Protein AF-A0A8J6HA05-F1 (afdb_monomer_lite)

Radius of gyration: 101.92 Å; chains: 1; bounding box: 201×38×264 Å

Foldseek 3Di:
DPVVVVVVVVVVVPLVVDPDDQDDQDAPCRVPVVPPDPPVPPPDDPPPPVVVVVVVVSNVVVLVVVQVVCCVPPVDRVSVVNVVVSVVVRVVNVVVVVVVVVVVVVVVVVVVVVVVVVVVVVVVVVVVVVVVVVVVVVVVVVVVVVVVVVVVVVVVVVVVVVVVVVVVVVVVVVVVVVVVVVVVVVVVVVVVVVVVVVVVVVVVVVVVVVVVVVVVVVVVVVVVVVVVVVVVVVVVVVVVVVVVVVVVVVVVVVVVVVVVVVVVVVVVVVVVVVVVVVVVVVVVVVVPD

Sequence (289 aa):
MDGLCILTKVYASFVKKFNVSNLEYQSVEARFAQSTDYGSYRIGNYYTDMHKLQKEIAIIQFLLDSLMSEVKRYGTFTLITEYMENLQNMREDEETLMEELREKSKLIDYIRCAHVKEKQLSSSVVTAYNNSIRETLRVYEEATEYALTEVNFVQKWQDARYEQNLLKLQLQESNFSSTAETMRWEIELEERCHEELEDYITESQQDYIDEIQIWMEQYEVALENKESQIYNMKMEIEKLNDEHERLQIDYDDRTREIEDWLEYKRKKEEEEKLLMLQTWAAMKIQVDR

pLDDT: mean 81.52, std 19.38, range [34.25, 98.56]

Structure (mmCIF, N/CA/C/O backbone):
data_AF-A0A8J6HA05-F1
#
_entry.id   AF-A0A8J6HA05-F1
#
loop_
_atom_site.group_PDB
_atom_site.id
_atom_site.type_symbol
_atom_site.label_atom_id
_atom_site.label_alt_id
_atom_site.label_comp_id
_atom_site.label_asym_id
_atom_site.label_entity_id
_atom_site.label_seq_id
_atom_site.pdbx_PDB_ins_code
_atom_site.Cartn_x
_atom_site.Cartn_y
_atom_site.Cartn_z
_atom_site.occupancy
_atom_site.B_iso_or_equiv
_atom_site.auth_seq_id
_atom_site.auth_comp_id
_atom_site.auth_asym_id
_atom_site.auth_atom_id
_atom_site.pdbx_PDB_model_num
ATOM 1 N N . MET A 1 1 ? -91.976 14.278 110.361 1.00 41.19 1 MET A N 1
ATOM 2 C CA . MET A 1 1 ? -91.732 12.821 110.426 1.00 41.19 1 MET A CA 1
ATOM 3 C C . MET A 1 1 ? -91.836 12.221 109.018 1.00 41.19 1 MET A C 1
ATOM 5 O O . MET A 1 1 ? -92.553 11.255 108.828 1.00 41.19 1 MET A O 1
ATOM 9 N N . ASP A 1 2 ? -91.095 12.749 108.035 1.00 39.28 2 ASP A N 1
ATOM 10 C CA . ASP A 1 2 ? -91.181 12.277 106.634 1.00 39.28 2 ASP A CA 1
ATOM 11 C C . ASP A 1 2 ? -89.849 11.736 106.078 1.00 39.28 2 ASP A C 1
ATOM 13 O O . ASP A 1 2 ? -89.814 11.136 105.010 1.00 39.28 2 ASP A O 1
ATOM 17 N N . GLY A 1 3 ? -88.746 11.857 106.830 1.00 35.06 3 GLY A N 1
ATOM 18 C CA . GLY A 1 3 ? -87.428 11.347 106.421 1.00 35.06 3 GLY A CA 1
ATOM 19 C C . GLY A 1 3 ? -87.218 9.842 106.643 1.00 35.06 3 GLY A C 1
ATOM 20 O O . GLY A 1 3 ? -86.476 9.211 105.895 1.00 35.06 3 GLY A O 1
ATOM 21 N N . LEU A 1 4 ? -87.897 9.230 107.624 1.00 35.66 4 LEU A N 1
ATOM 22 C CA . LEU A 1 4 ? -87.737 7.796 107.924 1.00 35.66 4 LEU A CA 1
ATOM 23 C C . LEU A 1 4 ? -88.476 6.877 106.934 1.00 35.66 4 LEU A C 1
ATOM 25 O O . LEU A 1 4 ? -88.051 5.742 106.729 1.00 35.66 4 LEU A O 1
ATOM 29 N N . CYS A 1 5 ? -89.555 7.359 106.304 1.00 35.75 5 CYS A N 1
ATOM 30 C CA . CYS A 1 5 ? -90.375 6.562 105.379 1.00 35.75 5 CYS A CA 1
ATOM 31 C C . CYS A 1 5 ? -89.787 6.455 103.963 1.00 35.75 5 CYS A C 1
ATOM 33 O O . CYS A 1 5 ? -90.102 5.508 103.240 1.00 35.75 5 CYS A O 1
ATOM 35 N N . ILE A 1 6 ? -88.926 7.393 103.551 1.00 41.22 6 ILE A N 1
ATOM 36 C CA . ILE A 1 6 ? -88.274 7.341 102.233 1.00 41.22 6 ILE A CA 1
ATOM 37 C C . ILE A 1 6 ? -87.136 6.311 102.254 1.00 41.22 6 ILE A C 1
ATOM 39 O O . ILE A 1 6 ? -87.039 5.490 101.344 1.00 41.22 6 ILE A O 1
ATOM 43 N N . LEU A 1 7 ? -86.349 6.259 103.337 1.00 34.25 7 LEU A N 1
ATOM 44 C CA . LEU A 1 7 ? -85.265 5.282 103.486 1.00 34.25 7 LEU A CA 1
ATOM 45 C C . LEU A 1 7 ? -85.777 3.838 103.557 1.00 34.25 7 LEU A C 1
ATOM 47 O O . LEU A 1 7 ? -85.191 2.975 102.917 1.00 34.25 7 LEU A O 1
ATOM 51 N N . THR A 1 8 ? -86.903 3.572 104.229 1.00 39.78 8 THR A N 1
ATOM 52 C CA . THR A 1 8 ? -87.496 2.219 104.310 1.00 39.78 8 THR A CA 1
ATOM 53 C C . THR A 1 8 ? -88.151 1.759 103.005 1.00 39.78 8 THR A C 1
ATOM 55 O O . THR A 1 8 ? -88.069 0.576 102.676 1.00 39.78 8 THR A O 1
ATOM 58 N N . LYS A 1 9 ? -88.759 2.660 102.218 1.00 36.94 9 LYS A N 1
ATOM 59 C CA . LYS A 1 9 ? -89.331 2.304 100.903 1.00 36.94 9 LYS A CA 1
ATOM 60 C C . LYS A 1 9 ? -88.268 2.081 99.830 1.00 36.94 9 LYS A C 1
ATOM 62 O O . LYS A 1 9 ? -88.441 1.190 98.995 1.00 36.94 9 LYS A O 1
ATOM 67 N N . VAL A 1 10 ? -87.158 2.820 99.874 1.00 41.94 10 VAL A N 1
ATOM 68 C CA . VAL A 1 10 ? -85.994 2.522 99.028 1.00 41.94 10 VAL A CA 1
ATOM 69 C C . VAL A 1 10 ? -85.373 1.190 99.464 1.00 41.94 10 VAL A C 1
ATOM 71 O O . VAL A 1 10 ? -85.169 0.340 98.610 1.00 41.94 10 VAL A O 1
ATOM 74 N N . TYR A 1 11 ? -85.227 0.923 100.770 1.00 38.16 11 TYR A N 1
ATOM 75 C CA . TYR A 1 11 ? -84.715 -0.358 101.295 1.00 38.16 11 TYR A CA 1
ATOM 76 C C . TYR A 1 11 ? -85.549 -1.579 100.867 1.00 38.16 11 TYR A C 1
ATOM 78 O O . TYR A 1 11 ? -85.017 -2.546 100.327 1.00 38.16 11 TYR A O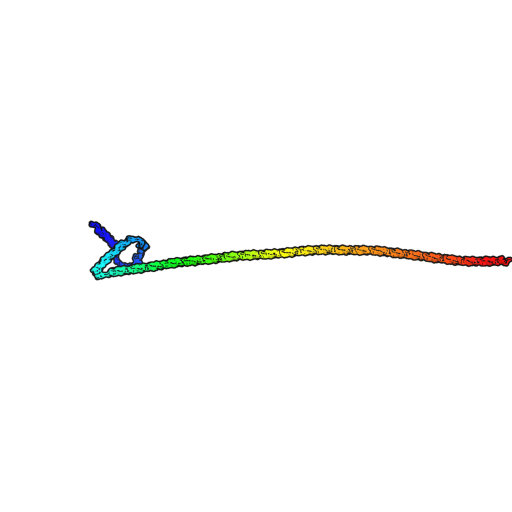 1
ATOM 86 N N . ALA A 1 12 ? -86.873 -1.539 101.055 1.00 38.59 12 ALA A N 1
ATOM 87 C CA . ALA A 1 12 ? -87.747 -2.689 100.802 1.00 38.59 12 ALA A CA 1
ATOM 88 C C . ALA A 1 12 ? -87.953 -2.991 99.305 1.00 38.59 12 ALA A C 1
ATOM 90 O O . ALA A 1 12 ? -88.201 -4.139 98.931 1.00 38.59 12 ALA A O 1
ATOM 91 N N . SER A 1 13 ? -87.843 -1.977 98.438 1.00 38.88 13 SER A N 1
ATOM 92 C CA . SER A 1 13 ? -87.909 -2.163 96.981 1.00 38.88 13 SER A CA 1
ATOM 93 C C . SER A 1 13 ? -86.567 -2.576 96.361 1.00 38.88 13 SER A C 1
ATOM 95 O O . SER A 1 13 ? -86.566 -3.159 95.276 1.00 38.88 13 SER A O 1
ATOM 97 N N . PHE A 1 14 ? -85.441 -2.356 97.054 1.00 42.25 14 PHE A N 1
ATOM 98 C CA . PHE A 1 14 ? -84.105 -2.732 96.575 1.00 42.25 14 PHE A CA 1
ATOM 99 C C . PHE A 1 14 ? -83.670 -4.147 96.967 1.00 42.25 14 PHE A C 1
ATOM 101 O O . PHE A 1 14 ? -83.101 -4.846 96.130 1.00 42.25 14 PHE A O 1
ATOM 108 N N . VAL A 1 15 ? -83.983 -4.612 98.185 1.00 40.91 15 VAL A N 1
ATOM 109 C CA . VAL A 1 15 ? -83.614 -5.970 98.651 1.00 40.91 15 VAL A CA 1
ATOM 110 C C . VAL A 1 15 ? -84.253 -7.065 97.780 1.00 40.91 15 VAL A C 1
ATOM 112 O O . VAL A 1 15 ? -83.674 -8.126 97.589 1.00 40.91 15 VAL A O 1
ATOM 115 N N . LYS A 1 16 ? -85.398 -6.787 97.139 1.00 41.16 16 LYS A N 1
ATOM 116 C CA . LYS A 1 16 ? -86.046 -7.706 96.184 1.00 41.16 16 LYS A CA 1
ATOM 117 C C . LYS A 1 16 ? -85.358 -7.827 94.817 1.00 41.16 16 LYS A C 1
ATOM 119 O O . LYS A 1 16 ? -85.731 -8.713 94.055 1.00 41.16 16 LYS A O 1
ATOM 124 N N . LYS A 1 17 ? -84.415 -6.943 94.466 1.00 41.88 17 LYS A N 1
ATOM 125 C CA . LYS A 1 17 ? -83.764 -6.935 93.139 1.00 41.88 17 LYS A CA 1
ATOM 126 C C . LYS A 1 17 ? -82.416 -7.645 93.092 1.00 41.88 17 LYS A C 1
ATOM 128 O O . LYS A 1 17 ? -81.952 -7.949 91.997 1.00 41.88 17 LYS A O 1
ATOM 133 N N . PHE A 1 18 ? -81.810 -7.941 94.236 1.00 42.69 18 PHE A N 1
ATOM 134 C CA . PHE A 1 18 ? -80.603 -8.753 94.290 1.00 42.69 18 PHE A CA 1
ATOM 135 C C . PHE A 1 18 ? -80.982 -10.143 94.779 1.00 42.69 18 PHE A C 1
ATOM 137 O O . PHE A 1 18 ? -81.257 -10.353 95.955 1.00 42.69 18 PHE A O 1
ATOM 144 N N . ASN A 1 19 ? -81.032 -11.088 93.844 1.00 41.59 19 ASN A N 1
ATOM 145 C CA . ASN A 1 19 ? -81.122 -12.505 94.157 1.00 41.59 19 ASN A CA 1
ATOM 146 C C . ASN A 1 19 ? -79.754 -12.908 94.734 1.00 41.59 19 ASN A C 1
ATOM 148 O O . ASN A 1 19 ? -78.848 -13.281 93.993 1.00 41.59 19 ASN A O 1
ATOM 152 N N . VAL A 1 20 ? -79.552 -12.678 96.034 1.00 46.72 20 VAL A N 1
ATOM 153 C CA . VAL A 1 20 ? -78.311 -13.044 96.724 1.00 46.72 20 VAL A CA 1
ATOM 154 C C . VAL A 1 20 ? -78.423 -14.523 97.078 1.00 46.72 20 VAL A C 1
ATOM 156 O O . VAL A 1 20 ? -79.004 -14.894 98.092 1.00 46.72 20 VAL A O 1
ATOM 159 N N . SER A 1 21 ? -77.950 -15.373 96.171 1.00 51.50 21 SER A N 1
ATOM 160 C CA . SER A 1 21 ? -77.668 -16.779 96.452 1.00 51.50 21 SER A CA 1
ATOM 161 C C . SER A 1 21 ? -76.362 -16.901 97.245 1.00 51.50 21 SER A C 1
ATOM 163 O O . SER A 1 21 ? -75.540 -15.982 97.222 1.00 51.50 21 SER A O 1
ATOM 165 N N . ASN A 1 22 ? -76.162 -18.036 97.928 1.00 49.78 22 ASN A N 1
ATOM 166 C CA . ASN A 1 22 ? -74.883 -18.379 98.559 1.00 49.78 22 ASN A CA 1
ATOM 167 C C . ASN A 1 22 ? -73.725 -18.120 97.582 1.00 49.78 22 ASN A C 1
ATOM 169 O O . ASN A 1 22 ? -73.832 -18.428 96.393 1.00 49.78 22 ASN A O 1
ATOM 173 N N . LEU A 1 23 ? -72.643 -17.511 98.073 1.00 51.59 23 LEU A N 1
ATOM 174 C CA . LEU A 1 23 ? -71.461 -17.249 97.257 1.00 51.59 23 LEU A CA 1
ATOM 175 C C . LEU A 1 23 ? -70.713 -18.565 97.036 1.00 51.59 23 LEU A C 1
ATOM 177 O O . LEU A 1 23 ? -69.860 -18.960 97.829 1.00 51.59 23 LEU A O 1
ATOM 181 N N . GLU A 1 24 ? -71.072 -19.251 95.960 1.00 58.88 24 GLU A N 1
ATOM 182 C CA . GLU A 1 24 ? -70.319 -20.383 95.437 1.00 58.88 24 GLU A CA 1
ATOM 183 C C . GLU A 1 24 ? -69.064 -19.876 94.725 1.00 58.88 24 GLU A C 1
ATOM 185 O O . GLU A 1 24 ? -69.071 -18.817 94.084 1.00 58.88 24 GLU A O 1
ATOM 190 N N . TYR A 1 25 ? -67.971 -20.630 94.837 1.00 53.88 25 TYR A N 1
ATOM 191 C CA . TYR A 1 25 ? -66.781 -20.371 94.043 1.00 53.88 25 TYR A CA 1
ATOM 192 C C . TYR A 1 25 ? -67.138 -20.359 92.547 1.00 53.88 25 TYR A C 1
ATOM 194 O O . TYR A 1 25 ? -67.798 -21.256 92.027 1.00 53.88 25 TYR A O 1
ATOM 202 N N . GLN A 1 26 ? -66.684 -19.321 91.853 1.00 65.31 26 GLN A N 1
ATOM 203 C CA . GLN A 1 26 ? -66.818 -19.155 90.412 1.00 65.31 26 GLN A CA 1
ATOM 204 C C . GLN A 1 26 ? -65.433 -18.845 89.859 1.00 65.31 26 GLN A C 1
ATOM 206 O O . GLN A 1 26 ? -64.790 -17.887 90.310 1.00 65.31 26 GLN A O 1
ATOM 211 N N . SER A 1 27 ? -64.989 -19.624 88.873 1.00 58.91 27 SER A N 1
ATOM 212 C CA . SER A 1 27 ? -63.725 -19.361 88.188 1.00 58.91 27 SER A CA 1
ATOM 213 C C . SER A 1 27 ? -63.744 -17.974 87.542 1.00 58.91 27 SER A C 1
ATOM 215 O O . SER A 1 27 ? -64.803 -17.421 87.218 1.00 58.91 27 SER A O 1
ATOM 217 N N . VAL A 1 28 ? -62.563 -17.388 87.359 1.00 59.69 28 VAL A N 1
ATOM 218 C CA . VAL A 1 28 ? -62.406 -16.079 86.705 1.00 59.69 28 VAL A CA 1
ATOM 219 C C . VAL A 1 28 ? -63.023 -16.107 85.300 1.00 59.69 28 VAL A C 1
ATOM 221 O O . VAL A 1 28 ? -63.754 -15.198 84.917 1.00 59.69 28 VAL A O 1
ATOM 224 N N . GLU A 1 29 ? -62.850 -17.202 84.566 1.00 61.41 29 GLU A N 1
ATOM 225 C CA . GLU A 1 29 ? -63.465 -17.409 83.252 1.00 61.41 29 GLU A CA 1
ATOM 226 C C . GLU A 1 29 ? -64.997 -17.336 83.318 1.00 61.41 29 GLU A C 1
ATOM 228 O O . GLU A 1 29 ? -65.607 -16.628 82.523 1.00 61.41 29 GLU A O 1
ATOM 233 N N . ALA A 1 30 ? -65.636 -17.980 84.300 1.00 62.25 30 ALA A N 1
ATOM 234 C CA . ALA A 1 30 ? -67.091 -17.948 84.466 1.00 62.25 30 ALA A CA 1
ATOM 235 C C . ALA A 1 30 ? -67.616 -16.576 84.934 1.00 62.25 30 ALA A C 1
ATOM 237 O O . ALA A 1 30 ? -68.681 -16.144 84.488 1.00 62.25 30 ALA A O 1
ATOM 238 N N . ARG A 1 31 ? -66.861 -15.864 85.786 1.00 58.94 31 ARG A N 1
ATOM 239 C CA . ARG A 1 31 ? -67.201 -14.503 86.248 1.00 58.94 31 ARG A CA 1
ATOM 240 C C . ARG A 1 31 ? -67.187 -13.474 85.120 1.00 58.94 31 ARG A C 1
ATOM 242 O O . ARG A 1 31 ? -67.916 -12.485 85.192 1.00 58.94 31 ARG A O 1
ATOM 249 N N . PHE A 1 32 ? -66.380 -13.705 84.088 1.00 57.75 32 PHE A N 1
ATOM 250 C CA . PHE A 1 32 ? -66.102 -12.701 83.066 1.00 57.75 32 PHE A CA 1
ATOM 251 C C . PHE A 1 32 ? -66.425 -13.120 81.622 1.00 57.75 32 PHE A C 1
ATOM 253 O O . PHE A 1 32 ? -66.407 -12.266 80.737 1.00 57.75 32 PHE A O 1
ATOM 260 N N . ALA A 1 33 ? -66.831 -14.368 81.367 1.00 52.81 33 ALA A N 1
ATOM 261 C CA . ALA A 1 33 ? -67.212 -14.864 80.036 1.00 52.81 33 ALA A CA 1
ATOM 262 C C . ALA A 1 33 ? -68.383 -14.110 79.367 1.00 52.81 33 ALA A C 1
ATOM 264 O 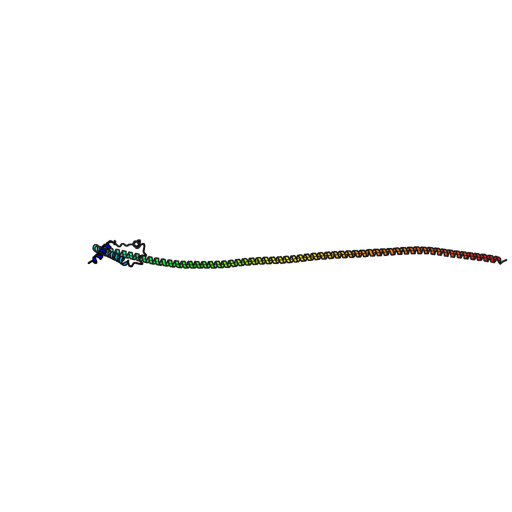O . ALA A 1 33 ? -68.565 -14.223 78.158 1.00 52.81 33 ALA A O 1
ATOM 265 N N . GLN A 1 34 ? -69.180 -13.340 80.118 1.00 50.88 34 GLN A N 1
ATOM 266 C CA . GLN A 1 34 ? -70.334 -12.589 79.594 1.00 50.88 34 GLN A CA 1
ATOM 267 C C . GLN A 1 34 ? -70.056 -11.093 79.346 1.00 50.88 34 GLN A C 1
ATOM 269 O O . GLN A 1 34 ? -70.940 -10.379 78.874 1.00 50.88 34 GLN A O 1
ATOM 274 N N . SER A 1 35 ? -68.850 -10.598 79.646 1.00 49.28 35 SER A N 1
ATOM 275 C CA . SER A 1 35 ? -68.493 -9.178 79.523 1.00 49.28 35 SER A CA 1
ATOM 276 C C . SER A 1 35 ? -67.562 -8.948 78.330 1.00 49.28 35 SER A C 1
ATOM 278 O O . SER A 1 35 ? -66.348 -9.108 78.431 1.00 49.28 35 SER A O 1
ATOM 280 N N . THR A 1 36 ? -68.123 -8.533 77.195 1.00 45.72 36 THR A N 1
ATOM 281 C CA . THR A 1 36 ? -67.387 -8.281 75.941 1.00 45.72 36 THR A CA 1
ATOM 282 C C . THR A 1 36 ? -66.576 -6.981 75.912 1.00 45.72 36 THR A C 1
ATOM 284 O O . THR A 1 36 ? -65.895 -6.734 74.922 1.00 45.72 36 THR A O 1
ATOM 287 N N . ASP A 1 37 ? -66.617 -6.142 76.953 1.00 48.41 37 ASP A N 1
ATOM 288 C CA . ASP A 1 37 ? -65.960 -4.829 76.934 1.00 48.41 37 ASP A CA 1
ATOM 289 C C . ASP A 1 37 ? -65.178 -4.542 78.226 1.00 48.41 37 ASP A C 1
ATOM 291 O O . ASP A 1 37 ? -65.663 -3.947 79.185 1.00 48.41 37 ASP A O 1
ATOM 295 N N . TYR A 1 38 ? -63.933 -5.015 78.258 1.00 50.69 38 TYR A N 1
ATOM 296 C CA . TYR A 1 38 ? -63.024 -4.875 79.401 1.00 50.69 38 TYR A CA 1
ATOM 297 C C . TYR A 1 38 ? -62.334 -3.499 79.485 1.00 50.69 38 TYR A C 1
ATOM 299 O O . TYR A 1 38 ? -61.819 -3.129 80.542 1.00 50.69 38 TYR A O 1
ATOM 307 N N . GLY A 1 39 ? -62.300 -2.729 78.390 1.00 46.12 39 GLY A N 1
ATOM 308 C CA . GLY A 1 39 ? -61.581 -1.450 78.322 1.00 46.12 39 GLY A CA 1
ATOM 309 C C . GLY A 1 39 ? -62.321 -0.286 78.985 1.00 46.12 39 GLY A C 1
ATOM 310 O O . GLY A 1 39 ? -61.690 0.609 79.552 1.00 46.12 39 GLY A O 1
ATOM 311 N N . SER A 1 40 ? -63.656 -0.314 78.974 1.00 43.19 40 SER A N 1
ATOM 312 C CA . SER A 1 40 ? -64.504 0.763 79.501 1.00 43.19 40 SER A CA 1
ATOM 313 C C . SER A 1 40 ? -64.683 0.728 81.026 1.00 43.19 40 SER A C 1
ATOM 315 O O . SER A 1 40 ? -64.981 1.755 81.632 1.00 43.19 40 SER A O 1
ATOM 317 N N . TYR A 1 41 ? -64.410 -0.406 81.681 1.00 46.06 41 TYR A N 1
ATOM 318 C CA . TYR A 1 41 ? -64.580 -0.552 83.133 1.00 46.06 41 TYR A CA 1
ATOM 319 C C . TYR A 1 41 ? -63.454 0.069 83.976 1.00 46.06 41 TYR A C 1
ATOM 321 O O . TYR A 1 41 ? -63.670 0.370 85.149 1.00 46.06 41 TYR A O 1
ATOM 329 N N . ARG A 1 42 ? -62.248 0.261 83.415 1.00 45.59 42 ARG A N 1
ATOM 330 C CA . ARG A 1 42 ? -61.056 0.648 84.198 1.00 45.59 42 ARG A CA 1
ATOM 331 C C . ARG A 1 42 ? -60.603 2.103 84.055 1.00 45.59 42 ARG A C 1
ATOM 333 O O . ARG A 1 42 ? -59.830 2.546 84.896 1.00 45.59 42 ARG A O 1
ATOM 340 N N . ILE A 1 43 ? -61.038 2.840 83.028 1.00 42.47 43 ILE A N 1
ATOM 341 C CA . ILE A 1 43 ? -60.440 4.155 82.697 1.00 42.47 43 ILE A CA 1
ATOM 342 C C . ILE A 1 43 ? -61.387 5.347 82.910 1.00 42.47 43 ILE A C 1
ATOM 344 O O . ILE A 1 43 ? -60.950 6.493 82.904 1.00 42.47 43 ILE A O 1
ATOM 348 N N . GLY A 1 44 ? -62.658 5.135 83.237 1.00 42.59 44 GLY A N 1
ATOM 349 C CA . GLY A 1 44 ? -63.497 6.275 83.585 1.00 42.59 44 GLY A CA 1
ATOM 350 C C . GLY A 1 44 ? -64.799 5.873 84.217 1.00 42.59 44 GLY A C 1
ATOM 351 O O . GLY A 1 44 ? -65.772 5.704 83.503 1.00 42.59 44 GLY A O 1
ATOM 352 N N . ASN A 1 45 ? -64.831 5.758 85.544 1.00 40.84 45 ASN A N 1
ATOM 353 C CA . ASN A 1 45 ? -66.082 5.877 86.278 1.00 40.84 45 ASN A CA 1
ATOM 354 C C . ASN A 1 45 ? -65.835 6.192 87.755 1.00 40.84 45 ASN A C 1
ATOM 356 O O . ASN A 1 45 ? -65.585 5.317 88.570 1.00 40.84 45 ASN A O 1
ATOM 360 N N . TYR A 1 46 ? -66.063 7.451 88.118 1.00 42.88 46 TYR A N 1
ATOM 361 C CA . TYR A 1 46 ? -66.354 7.875 89.491 1.00 42.88 46 TYR A CA 1
ATOM 362 C C . TYR A 1 46 ? -67.737 7.366 89.988 1.00 42.88 46 TYR A C 1
ATOM 364 O O . TYR A 1 46 ? -68.210 7.778 91.042 1.00 42.88 46 TYR A O 1
ATOM 372 N N . TYR A 1 47 ? -68.396 6.469 89.235 1.00 46.22 47 TYR A N 1
ATOM 373 C CA . TYR A 1 47 ? -69.739 5.923 89.485 1.00 46.22 47 TYR A CA 1
ATOM 374 C C . TYR A 1 47 ? -69.762 4.476 90.027 1.00 46.22 47 TYR A C 1
ATOM 376 O O . TYR A 1 47 ? -70.839 3.940 90.287 1.00 46.22 47 TYR A O 1
ATOM 384 N N . THR A 1 48 ? -68.613 3.824 90.230 1.00 55.38 48 THR A N 1
ATOM 385 C CA . THR A 1 48 ? -68.552 2.391 90.588 1.00 55.38 48 THR A CA 1
ATOM 386 C C . THR A 1 48 ? -68.437 2.098 92.081 1.00 55.38 48 THR A C 1
ATOM 388 O O . THR A 1 48 ? -68.912 1.049 92.516 1.00 55.38 48 THR A O 1
ATOM 391 N N . ASP A 1 49 ? -67.888 3.005 92.890 1.00 56.44 49 ASP A N 1
ATOM 392 C CA . ASP A 1 49 ? -67.606 2.691 94.298 1.00 56.44 49 ASP A CA 1
ATOM 393 C C . ASP A 1 49 ? -68.874 2.592 95.148 1.00 56.44 49 ASP A C 1
ATOM 395 O O . ASP A 1 49 ? -68.987 1.683 95.959 1.00 56.44 49 ASP A O 1
ATOM 399 N N . MET A 1 50 ? -69.884 3.438 94.915 1.00 56.94 50 MET A N 1
ATOM 400 C CA . MET A 1 50 ? -71.153 3.382 95.660 1.00 56.94 50 MET A CA 1
ATOM 401 C C . MET A 1 50 ? -71.976 2.128 95.337 1.00 56.94 50 MET A C 1
ATOM 403 O O . MET A 1 50 ? -72.526 1.510 96.243 1.00 56.94 50 MET A O 1
ATOM 407 N N . HIS A 1 51 ? -72.054 1.720 94.067 1.00 59.06 51 HIS A N 1
ATOM 408 C CA . HIS A 1 51 ? -72.813 0.528 93.667 1.00 59.06 51 HIS A CA 1
ATOM 409 C C . HIS A 1 51 ? -72.120 -0.769 94.098 1.00 59.06 51 HIS A C 1
ATOM 411 O O . HIS A 1 51 ? -72.788 -1.717 94.518 1.00 59.06 51 HIS A O 1
ATOM 417 N N . LYS A 1 52 ? -70.784 -0.796 94.028 1.00 67.38 52 LYS A N 1
ATOM 418 C CA . LYS A 1 52 ? -69.962 -1.885 94.556 1.00 67.38 52 LYS A CA 1
ATOM 419 C C . LYS A 1 52 ? -70.107 -1.982 96.075 1.00 67.38 52 LYS A C 1
ATOM 421 O O . LYS A 1 52 ? -70.471 -3.046 96.564 1.00 67.38 52 LYS A O 1
ATOM 426 N N . LEU A 1 53 ? -69.966 -0.863 96.786 1.00 67.94 53 LEU A N 1
ATOM 427 C CA . LEU A 1 53 ? -70.140 -0.787 98.236 1.00 67.94 53 LEU A CA 1
ATOM 428 C C . LEU A 1 53 ? -71.555 -1.207 98.663 1.00 67.94 53 LEU A C 1
ATOM 430 O O . LEU A 1 53 ? -71.715 -1.937 99.630 1.00 67.94 53 LEU A O 1
ATOM 434 N N . GLN A 1 54 ? -72.598 -0.808 97.930 1.00 66.88 54 GLN A N 1
ATOM 435 C CA . GLN A 1 54 ? -73.979 -1.229 98.209 1.00 66.88 54 GLN A CA 1
ATOM 436 C C . GLN A 1 54 ? -74.192 -2.732 98.005 1.00 66.88 54 GLN A C 1
ATOM 438 O O . GLN A 1 54 ? -74.892 -3.362 98.798 1.00 66.88 54 GLN A O 1
ATOM 443 N N . LYS A 1 55 ? -73.585 -3.317 96.966 1.00 70.00 55 LYS A N 1
ATOM 444 C CA . LYS A 1 55 ? -73.618 -4.765 96.733 1.00 70.00 55 LYS A CA 1
ATOM 445 C C . LYS A 1 55 ? -72.855 -5.511 97.832 1.00 70.00 55 LYS A C 1
ATOM 447 O O . LYS A 1 55 ? -73.360 -6.503 98.342 1.00 70.00 55 LYS A O 1
ATOM 452 N N . GLU A 1 56 ? -71.696 -5.002 98.243 1.00 67.56 56 GLU A N 1
ATOM 453 C CA . GLU A 1 56 ? -70.906 -5.538 99.357 1.00 67.56 56 GLU A CA 1
ATOM 454 C C . GLU A 1 56 ? -71.672 -5.460 100.686 1.00 67.56 56 GLU A C 1
ATOM 456 O O . GLU A 1 56 ? -71.741 -6.454 101.401 1.00 67.56 56 GLU A O 1
ATOM 461 N N . ILE A 1 57 ? -72.339 -4.337 100.983 1.00 72.62 57 ILE A N 1
ATOM 462 C CA . ILE A 1 57 ? -73.193 -4.180 102.173 1.00 72.62 57 ILE A CA 1
ATOM 463 C C . ILE A 1 57 ? -74.342 -5.195 102.162 1.00 72.62 57 ILE A C 1
ATOM 465 O O . ILE A 1 57 ? -74.590 -5.835 103.181 1.00 72.62 57 ILE A O 1
ATOM 469 N N . ALA A 1 58 ? -75.024 -5.378 101.027 1.00 72.25 58 ALA A N 1
ATOM 470 C CA . ALA A 1 58 ? -76.124 -6.337 100.910 1.00 72.25 58 ALA A CA 1
ATOM 471 C C . ALA A 1 58 ? -75.657 -7.791 101.108 1.00 72.25 58 ALA A C 1
ATOM 473 O O . ALA A 1 58 ? -76.347 -8.583 101.747 1.00 72.25 58 ALA A O 1
ATOM 474 N N . ILE A 1 59 ? -74.469 -8.133 100.604 1.00 71.19 59 ILE A N 1
ATOM 475 C CA . ILE A 1 59 ? -73.869 -9.460 100.783 1.00 71.19 59 ILE A CA 1
ATOM 476 C C . ILE A 1 59 ? -73.441 -9.676 102.241 1.00 71.19 59 ILE A C 1
ATOM 478 O O . ILE A 1 59 ? -73.728 -10.727 102.807 1.00 71.19 59 ILE A O 1
ATOM 482 N N . ILE A 1 60 ? -72.821 -8.676 102.879 1.00 74.75 60 ILE A N 1
ATOM 483 C CA . ILE A 1 60 ? -72.442 -8.734 104.300 1.00 74.75 60 ILE A CA 1
ATOM 484 C C . ILE A 1 60 ? -73.685 -8.903 105.181 1.00 74.75 60 ILE A C 1
ATOM 486 O O . ILE A 1 60 ? -73.670 -9.707 106.106 1.00 74.75 60 ILE A O 1
ATOM 490 N N . GLN A 1 61 ? -74.774 -8.189 104.885 1.00 74.19 61 GLN A N 1
ATOM 491 C CA . GLN A 1 61 ? -76.041 -8.328 105.606 1.00 74.19 61 GLN A CA 1
ATOM 492 C C . GLN A 1 61 ? -76.639 -9.729 105.450 1.00 74.19 61 GLN A C 1
ATOM 494 O O . GLN A 1 61 ? -76.966 -10.360 106.450 1.00 74.19 61 GLN A O 1
ATOM 499 N N . PHE A 1 62 ? -76.706 -10.249 104.221 1.00 75.12 62 PHE A N 1
ATOM 500 C CA . PHE A 1 62 ? -77.182 -11.609 103.960 1.00 75.12 62 PHE A CA 1
ATOM 501 C C . PHE A 1 62 ? -76.341 -12.670 104.686 1.00 75.12 62 PHE A C 1
ATOM 503 O O . PHE A 1 62 ? -76.878 -13.628 105.245 1.00 75.12 62 PHE A O 1
ATOM 510 N N . LEU A 1 63 ? -75.023 -12.481 104.716 1.00 73.00 63 LEU A N 1
ATOM 511 C CA . LEU A 1 63 ? -74.089 -13.377 105.382 1.00 73.00 63 LEU A CA 1
ATOM 512 C C . LEU A 1 63 ? -74.219 -13.308 106.908 1.00 73.00 63 LEU A C 1
ATOM 514 O O . LEU A 1 63 ? -74.211 -14.348 107.558 1.00 73.00 63 LEU A O 1
ATOM 518 N N . LEU A 1 64 ? -74.410 -12.118 107.482 1.00 74.31 64 LEU A N 1
ATOM 519 C CA . LEU A 1 64 ? -74.668 -11.936 108.915 1.00 74.31 64 LEU A CA 1
ATOM 520 C C . LEU A 1 64 ? -76.008 -12.549 109.343 1.00 74.31 64 LEU A C 1
ATOM 522 O O . LEU A 1 64 ? -76.066 -13.200 110.387 1.00 74.31 64 LEU A O 1
ATOM 526 N N . ASP A 1 65 ? -77.062 -12.391 108.540 1.00 74.00 65 ASP A N 1
ATOM 527 C CA . ASP A 1 65 ? -78.377 -12.988 108.802 1.00 74.00 65 ASP A CA 1
ATOM 528 C C . ASP A 1 65 ? -78.325 -14.523 108.705 1.00 74.00 65 ASP A C 1
ATOM 530 O O . ASP A 1 65 ? -78.849 -15.231 109.573 1.00 74.00 65 ASP A O 1
ATOM 534 N N . SER A 1 66 ? -77.624 -15.046 107.695 1.00 71.38 66 SER A N 1
ATOM 535 C CA . SER A 1 66 ? -77.416 -16.485 107.498 1.00 71.38 66 SER A CA 1
ATOM 536 C C . SER A 1 66 ? -76.553 -17.087 108.609 1.00 71.38 66 SER A C 1
ATOM 538 O O . SER A 1 66 ? -76.929 -18.112 109.179 1.00 71.38 66 SER A O 1
ATOM 540 N N . LEU A 1 67 ? -75.481 -16.403 109.023 1.00 72.88 67 LEU A N 1
ATOM 541 C CA . LEU A 1 67 ? -74.646 -16.799 110.157 1.00 72.88 67 LEU A CA 1
ATOM 542 C C . LEU A 1 67 ? -75.432 -16.797 111.468 1.00 72.88 67 LEU A C 1
ATOM 544 O O . LEU A 1 67 ? -75.347 -17.736 112.255 1.00 72.88 67 LEU A O 1
ATOM 548 N N . MET A 1 68 ? -76.227 -15.752 111.715 1.00 72.81 68 MET A N 1
ATOM 549 C CA . MET A 1 68 ? -77.045 -15.664 112.922 1.00 72.81 68 MET A CA 1
ATOM 550 C C . MET A 1 68 ? -78.048 -16.822 112.986 1.00 72.81 68 MET A C 1
ATOM 552 O O . MET A 1 68 ? -78.345 -17.322 114.073 1.00 72.81 68 MET A O 1
ATOM 556 N N . SER A 1 69 ? -78.553 -17.267 111.832 1.00 73.75 69 SER A N 1
ATOM 557 C CA . SER A 1 69 ? -79.429 -18.435 111.732 1.00 73.75 69 SER A CA 1
ATOM 558 C C . SER A 1 69 ? -78.689 -19.768 111.941 1.00 73.75 69 SER A C 1
ATOM 560 O O . SER A 1 69 ? -79.232 -20.649 112.612 1.00 73.75 69 SER A O 1
ATOM 562 N N . GLU A 1 70 ? -77.450 -19.899 111.453 1.00 73.19 70 GLU A N 1
ATOM 563 C CA . GLU A 1 70 ? -76.597 -21.087 111.612 1.00 73.19 70 GLU A CA 1
ATOM 564 C C . GLU A 1 70 ? -76.139 -21.256 113.068 1.00 73.19 70 GLU A C 1
ATOM 566 O O . GLU A 1 70 ? -76.347 -22.310 113.673 1.00 73.19 70 GLU A O 1
ATOM 571 N N . VAL A 1 71 ? -75.631 -20.184 113.682 1.00 73.62 71 VAL A N 1
ATOM 572 C CA . VAL A 1 71 ? -75.167 -20.164 115.077 1.00 73.62 71 VAL A CA 1
ATOM 573 C C . VAL A 1 71 ? -76.316 -20.458 116.045 1.00 73.62 71 VAL A C 1
ATOM 575 O O . VAL A 1 71 ? -76.137 -21.224 116.990 1.00 73.62 71 VAL A O 1
ATOM 578 N N . LYS A 1 72 ? -77.521 -19.916 115.800 1.00 72.69 72 LYS A N 1
ATOM 579 C CA . LYS A 1 72 ? -78.711 -20.198 116.628 1.00 72.69 72 LYS A CA 1
ATOM 580 C C . LYS A 1 72 ? -79.219 -21.637 116.506 1.00 72.69 72 LYS A C 1
ATOM 582 O O . LYS A 1 72 ? -79.843 -22.116 117.450 1.00 72.69 72 LYS A O 1
ATOM 587 N N . ARG A 1 73 ? -79.030 -22.299 115.358 1.00 71.94 73 ARG A N 1
ATOM 588 C CA . ARG A 1 73 ? -79.562 -23.652 115.103 1.00 71.94 73 ARG A CA 1
ATOM 589 C C . ARG A 1 73 ? -78.573 -24.772 115.403 1.00 71.94 73 ARG A C 1
ATOM 591 O O . ARG A 1 73 ? -78.997 -25.806 115.906 1.00 71.94 73 ARG A O 1
ATOM 598 N N . TYR A 1 74 ? -77.297 -24.577 115.091 1.00 74.44 74 TYR A N 1
ATOM 599 C CA . TYR A 1 74 ? -76.292 -25.644 115.097 1.00 74.44 74 TYR A CA 1
ATOM 600 C C . TYR A 1 74 ? -75.032 -25.289 115.898 1.00 74.44 74 TYR A C 1
ATOM 602 O O . TYR A 1 74 ? -74.243 -26.178 116.201 1.00 74.44 74 TYR A O 1
ATOM 610 N N . GLY A 1 75 ? -74.848 -24.018 116.283 1.00 67.62 75 GLY A N 1
ATOM 611 C CA . GLY A 1 75 ? -73.687 -23.565 117.060 1.00 67.62 75 GLY A CA 1
ATOM 612 C C . GLY A 1 75 ? -72.355 -23.598 116.298 1.00 67.62 75 GLY A C 1
ATOM 613 O O . GLY A 1 75 ? -71.300 -23.487 116.918 1.00 67.62 75 GLY A O 1
ATOM 614 N N . THR A 1 76 ? -72.392 -23.762 114.975 1.00 70.25 76 THR A N 1
ATOM 615 C CA . THR A 1 76 ? -71.230 -23.847 114.080 1.00 70.25 76 THR A CA 1
ATOM 616 C C . THR A 1 76 ? -71.053 -22.567 113.258 1.00 70.25 76 THR A C 1
ATOM 618 O O . THR A 1 76 ? -71.954 -21.733 113.191 1.00 70.25 76 THR A O 1
ATOM 621 N N . PHE A 1 77 ? -69.881 -22.419 112.633 1.00 74.50 77 PHE A N 1
ATOM 622 C CA . PHE A 1 77 ? -69.513 -21.278 111.780 1.00 74.50 77 PHE A CA 1
ATOM 623 C C . PHE A 1 77 ? -69.121 -21.718 110.354 1.00 74.50 77 PHE A C 1
ATOM 625 O O . PHE A 1 77 ? -68.304 -21.063 109.707 1.00 74.50 77 PHE A O 1
ATOM 632 N N . THR A 1 78 ? -69.658 -22.843 109.872 1.00 73.75 78 THR A N 1
ATOM 633 C CA . THR A 1 78 ? -69.212 -23.471 108.616 1.00 73.75 78 THR A CA 1
ATOM 634 C C . THR A 1 78 ? -69.499 -22.618 107.381 1.00 73.75 78 THR A C 1
ATOM 636 O O . THR A 1 78 ? -68.680 -22.568 106.466 1.00 73.75 78 THR A O 1
ATOM 639 N N . LEU A 1 79 ? -70.591 -21.846 107.386 1.00 71.31 79 LEU A N 1
ATOM 640 C CA . LEU A 1 79 ? -70.951 -20.989 106.254 1.00 71.31 79 LEU A CA 1
ATOM 641 C C . LEU A 1 79 ? -69.982 -19.811 106.079 1.00 71.31 79 LEU A C 1
ATOM 643 O O . LEU A 1 79 ? -69.686 -19.407 104.957 1.00 71.31 79 LEU A O 1
ATOM 647 N N . ILE A 1 80 ? -69.444 -19.268 107.178 1.00 76.31 80 ILE A N 1
ATOM 648 C CA . ILE A 1 80 ? -68.399 -18.237 107.104 1.00 76.31 80 ILE A CA 1
ATOM 649 C C . ILE A 1 80 ? -67.068 -18.824 106.654 1.00 76.31 80 ILE A C 1
ATOM 651 O O . ILE A 1 80 ? -66.360 -18.162 105.898 1.00 76.31 80 ILE A O 1
ATOM 655 N N . THR A 1 81 ? -66.715 -20.034 107.095 1.00 77.56 81 THR A N 1
ATOM 656 C CA . THR A 1 81 ? -65.453 -20.654 106.675 1.00 77.56 81 THR A CA 1
ATOM 657 C C . THR A 1 81 ? -65.460 -20.969 105.183 1.00 77.56 81 THR A C 1
ATOM 659 O O . THR A 1 81 ? -64.506 -20.599 104.510 1.00 77.56 81 THR A O 1
ATOM 662 N N . GLU A 1 82 ? -66.557 -21.513 104.645 1.00 78.62 82 GLU A N 1
ATOM 663 C CA . GLU A 1 82 ? -66.711 -21.753 103.200 1.00 78.62 82 GLU A CA 1
ATOM 664 C C . GLU A 1 82 ? -66.702 -20.445 102.395 1.00 78.62 82 GLU A C 1
ATOM 666 O O . GLU A 1 82 ? -66.067 -20.351 101.348 1.00 78.62 82 GLU A O 1
ATOM 671 N N . TYR A 1 83 ? -67.362 -19.394 102.893 1.00 77.81 83 TYR A N 1
ATOM 672 C CA . TYR A 1 83 ? -67.368 -18.090 102.227 1.00 77.81 83 TYR A CA 1
ATOM 673 C C . TYR A 1 83 ? -65.981 -17.426 102.220 1.00 77.81 83 TYR A C 1
ATOM 675 O O . TYR A 1 83 ? -65.581 -16.827 101.220 1.00 77.81 83 TYR A O 1
ATOM 683 N N . MET A 1 84 ? -65.235 -17.532 103.325 1.00 78.56 84 MET A N 1
ATOM 684 C CA . MET A 1 84 ? -63.859 -17.034 103.424 1.00 78.56 84 MET A CA 1
ATOM 685 C C . MET A 1 84 ? -62.911 -17.825 102.520 1.00 78.56 84 MET A C 1
ATOM 687 O O . MET A 1 84 ? -62.087 -17.213 101.846 1.00 78.56 84 MET A O 1
ATOM 691 N N . GLU A 1 85 ? -63.058 -19.148 102.453 1.00 82.19 85 GLU A N 1
ATOM 692 C CA . GLU A 1 85 ? -62.273 -20.021 101.573 1.00 82.19 85 GLU A CA 1
ATOM 693 C C . GLU A 1 85 ? -62.564 -19.735 100.094 1.00 82.19 85 GLU A C 1
ATOM 695 O O . GLU A 1 85 ? -61.641 -19.537 99.308 1.00 82.19 85 GLU A O 1
ATOM 700 N N . ASN A 1 86 ? -63.836 -19.566 99.719 1.00 79.38 86 ASN A N 1
ATOM 701 C CA . ASN A 1 86 ? -64.215 -19.169 98.363 1.00 79.38 86 ASN A CA 1
ATOM 702 C C . ASN A 1 86 ? -63.658 -17.788 98.001 1.00 79.38 86 ASN A C 1
ATOM 704 O O . ASN A 1 86 ? -63.092 -17.632 96.922 1.00 79.38 86 ASN A O 1
ATOM 708 N N . LEU A 1 87 ? -63.766 -16.788 98.884 1.00 77.75 87 LEU A N 1
ATOM 709 C CA . LEU A 1 87 ? -63.167 -15.469 98.646 1.00 77.75 87 LEU A CA 1
ATOM 710 C C . LEU A 1 87 ? -61.643 -15.525 98.526 1.00 77.75 87 LEU A C 1
ATOM 712 O O . LEU A 1 87 ? -61.064 -14.742 97.771 1.00 77.75 87 LEU A O 1
ATOM 716 N N . GLN A 1 88 ? -61.000 -16.417 99.273 1.00 82.19 88 GLN A N 1
ATOM 717 C CA . GLN A 1 88 ? -59.562 -16.603 99.212 1.00 82.19 88 GLN A CA 1
ATOM 718 C C . GLN A 1 88 ? -59.143 -17.255 97.890 1.00 82.19 88 GLN A C 1
ATOM 720 O O . GLN A 1 88 ? -58.326 -16.670 97.185 1.00 82.19 88 GLN A O 1
ATOM 725 N N . ASN A 1 89 ? -59.798 -18.340 97.471 1.00 83.44 89 ASN A N 1
ATOM 726 C CA . ASN A 1 89 ? -59.581 -18.967 96.162 1.00 83.44 89 ASN A CA 1
ATOM 727 C C . ASN A 1 89 ? -59.834 -17.976 95.011 1.00 83.44 89 ASN A C 1
ATOM 729 O O . ASN A 1 89 ? -59.049 -17.871 94.074 1.00 83.44 89 ASN A O 1
ATOM 733 N N . MET A 1 90 ? -60.902 -17.173 95.102 1.00 78.50 90 MET A N 1
ATOM 734 C CA . MET A 1 90 ? -61.200 -16.140 94.107 1.00 78.50 90 MET A CA 1
ATOM 735 C C . MET A 1 90 ? -60.117 -15.055 94.024 1.00 78.50 90 MET A C 1
ATOM 737 O O . MET A 1 90 ? -59.894 -14.519 92.937 1.00 78.50 90 MET A O 1
ATOM 741 N N . ARG A 1 91 ? -59.491 -14.705 95.155 1.00 78.62 91 ARG A N 1
ATOM 742 C CA . ARG A 1 91 ? -58.386 -13.741 95.224 1.00 78.62 91 ARG A CA 1
ATOM 743 C C . ARG A 1 91 ? -57.104 -14.336 94.645 1.00 78.62 91 ARG A C 1
ATOM 745 O O . ARG A 1 91 ? -56.419 -13.644 93.902 1.00 78.62 91 ARG A O 1
ATOM 752 N N . GLU A 1 92 ? -56.807 -15.591 94.963 1.00 86.19 92 GLU A N 1
ATOM 753 C CA . GLU A 1 92 ? -55.641 -16.317 94.449 1.00 86.19 92 GLU A CA 1
ATOM 754 C C . GLU A 1 92 ? -55.718 -16.487 92.919 1.00 86.19 92 GLU A C 1
ATOM 756 O O . GLU A 1 92 ? -54.741 -16.222 92.216 1.00 86.19 92 GLU A O 1
ATOM 761 N N . ASP A 1 93 ? -56.896 -16.792 92.366 1.00 80.50 93 ASP A N 1
ATOM 762 C CA . ASP A 1 93 ? -57.105 -16.842 90.910 1.00 80.50 93 ASP A CA 1
ATOM 763 C C . ASP A 1 93 ? -56.942 -15.471 90.225 1.00 80.50 93 ASP A C 1
ATOM 765 O O . ASP A 1 93 ? -56.416 -15.365 89.117 1.00 80.50 93 ASP A O 1
ATOM 769 N N . GLU A 1 94 ? -57.405 -14.388 90.856 1.00 78.56 94 GLU A N 1
ATOM 770 C CA . GLU A 1 94 ? -57.196 -13.037 90.320 1.00 78.56 94 GLU A CA 1
ATOM 771 C C . GLU A 1 94 ? -55.717 -12.637 90.364 1.00 78.56 94 GLU A C 1
ATOM 773 O O . GLU A 1 94 ? -55.222 -11.994 89.435 1.00 78.56 94 GLU A O 1
ATOM 778 N N . GLU A 1 95 ? -54.999 -13.026 91.418 1.00 83.88 95 GLU A N 1
ATOM 779 C CA . GLU A 1 95 ? -53.570 -12.760 91.57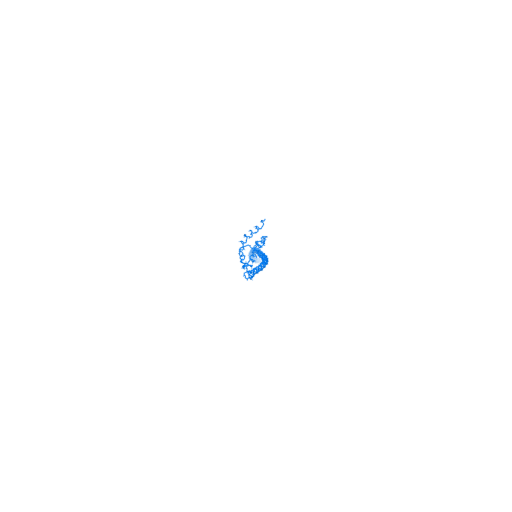1 1.00 83.88 95 GLU A CA 1
ATOM 780 C C . GLU A 1 95 ? -52.736 -13.533 90.538 1.00 83.88 95 GLU A C 1
ATOM 782 O O . GLU A 1 95 ? -51.884 -12.935 89.875 1.00 83.88 95 GLU A O 1
ATOM 787 N N . THR A 1 96 ? -53.042 -14.814 90.309 1.00 85.06 96 THR A N 1
ATOM 788 C CA . THR A 1 96 ? -52.400 -15.627 89.259 1.00 85.06 96 THR A CA 1
ATOM 789 C C . THR A 1 96 ? -52.661 -15.073 87.858 1.00 85.06 96 THR A C 1
ATOM 791 O O . THR A 1 96 ? -51.717 -14.898 87.087 1.00 85.06 96 THR A O 1
ATOM 794 N N . LEU A 1 97 ? -53.901 -14.688 87.535 1.00 83.38 97 LEU A N 1
ATOM 795 C CA . LEU A 1 97 ? -54.236 -14.087 86.239 1.00 83.38 97 LEU A CA 1
ATOM 796 C C . LEU A 1 97 ? -53.526 -12.739 86.020 1.00 83.38 97 LEU A C 1
ATOM 798 O O . LEU A 1 97 ? -53.073 -12.428 84.914 1.00 83.38 97 LEU A O 1
ATOM 802 N N . MET A 1 98 ? -53.425 -11.920 87.069 1.00 82.00 98 MET A N 1
ATOM 803 C CA . MET A 1 98 ? -52.697 -10.652 87.016 1.00 82.00 98 MET A CA 1
ATOM 804 C C . MET A 1 98 ? -51.197 -10.866 86.797 1.00 82.00 98 MET A C 1
ATOM 806 O O . MET A 1 98 ? -50.579 -10.080 86.070 1.00 82.00 98 MET A O 1
ATOM 810 N N . GLU A 1 99 ? -50.614 -11.914 87.378 1.00 88.62 99 GLU A N 1
ATOM 811 C CA . GLU A 1 99 ? -49.213 -12.259 87.146 1.00 88.62 99 GLU A CA 1
ATOM 812 C C . GLU A 1 99 ? -48.994 -12.812 85.729 1.00 88.62 99 GLU A C 1
ATOM 814 O O . GLU A 1 99 ? -48.110 -12.324 85.025 1.00 88.62 99 GLU A O 1
ATOM 819 N N . GLU A 1 100 ? -49.871 -13.685 85.223 1.00 88.06 100 GLU A N 1
ATOM 820 C CA . GLU A 1 100 ? -49.825 -14.130 83.822 1.00 88.06 100 GLU A CA 1
ATOM 821 C C . GLU A 1 100 ? -49.927 -12.965 82.829 1.00 88.06 100 GLU A C 1
ATOM 823 O O . GLU A 1 100 ? -49.233 -12.937 81.810 1.00 88.06 100 GLU A O 1
ATOM 828 N N . LEU A 1 101 ? -50.799 -11.987 83.095 1.00 86.06 101 LEU A N 1
ATOM 829 C CA . LEU A 1 101 ? -50.924 -10.787 82.268 1.00 86.06 101 LEU A CA 1
ATOM 830 C C . LEU A 1 101 ? -49.638 -9.959 82.282 1.00 86.06 101 LEU A C 1
ATOM 832 O O . LEU A 1 101 ? -49.226 -9.453 81.234 1.00 86.06 101 LEU A O 1
ATOM 836 N N . ARG A 1 102 ? -48.983 -9.832 83.441 1.00 88.19 102 ARG A N 1
ATOM 837 C CA . ARG A 1 102 ? -47.680 -9.160 83.545 1.00 88.19 102 ARG A CA 1
ATOM 838 C C . ARG A 1 102 ? -46.610 -9.902 82.757 1.00 88.19 102 ARG A C 1
ATOM 840 O O . ARG A 1 102 ? -45.848 -9.257 82.038 1.00 88.19 102 ARG A O 1
ATOM 847 N N . GLU A 1 103 ? -46.553 -11.225 82.854 1.00 93.06 103 GLU A N 1
ATOM 848 C CA . GLU A 1 103 ? -45.606 -12.049 82.097 1.00 93.06 103 GLU A CA 1
ATOM 849 C C . GLU A 1 103 ? -45.848 -11.962 80.587 1.00 93.06 103 GLU A C 1
ATOM 851 O O . GLU A 1 103 ? -44.919 -11.686 79.824 1.00 93.06 103 GLU A O 1
ATOM 856 N N . LYS A 1 104 ? -47.104 -12.093 80.146 1.00 91.50 104 LYS A N 1
ATOM 857 C CA . LYS A 1 104 ? -47.499 -11.946 78.737 1.00 91.50 104 LYS A CA 1
ATOM 858 C C . LYS A 1 104 ? -47.193 -10.541 78.212 1.00 91.50 104 LYS A C 1
ATOM 860 O O . LYS A 1 104 ? -46.691 -10.410 77.098 1.00 91.50 104 LYS A O 1
ATOM 865 N N . SER A 1 105 ? -47.414 -9.494 79.011 1.00 91.44 105 SER A N 1
ATOM 866 C CA . SER A 1 105 ? -47.038 -8.121 78.646 1.00 91.44 105 SER A CA 1
ATOM 867 C C . SER A 1 105 ? -45.526 -7.983 78.452 1.00 91.44 105 SER A C 1
ATOM 869 O O . SER A 1 105 ? -45.093 -7.452 77.431 1.00 91.44 105 SER A O 1
ATOM 871 N N . LYS A 1 106 ? -44.716 -8.517 79.380 1.00 93.56 106 LYS A N 1
ATOM 872 C CA . LYS A 1 106 ? -43.248 -8.529 79.251 1.00 93.56 106 LYS A CA 1
ATOM 873 C C . LYS A 1 106 ? -42.803 -9.268 77.984 1.00 93.56 106 LYS A C 1
ATOM 875 O O . LYS A 1 106 ? -41.901 -8.800 77.291 1.00 93.56 106 LYS A O 1
ATOM 880 N N . LEU A 1 107 ? -43.442 -10.393 77.658 1.00 93.94 107 LEU A N 1
ATOM 881 C CA . LEU A 1 107 ? -43.145 -11.162 76.449 1.00 93.94 107 LEU A CA 1
ATOM 882 C C . LEU A 1 107 ? -43.493 -10.384 75.171 1.00 93.94 107 LEU A C 1
ATOM 884 O O . LEU A 1 107 ? -42.701 -10.371 74.230 1.00 93.94 107 LEU A O 1
ATOM 888 N N . ILE A 1 108 ? -44.640 -9.698 75.136 1.00 93.56 108 ILE A N 1
ATOM 889 C CA . ILE A 1 108 ? -45.033 -8.847 74.002 1.00 93.56 108 ILE A CA 1
ATOM 890 C C . ILE A 1 108 ? -44.015 -7.723 73.792 1.00 93.56 108 ILE A C 1
ATOM 892 O O . ILE A 1 108 ? -43.594 -7.480 72.658 1.00 93.56 108 ILE A O 1
ATOM 896 N N . ASP A 1 109 ? -43.589 -7.059 74.866 1.00 93.81 109 ASP A N 1
ATOM 897 C CA . ASP A 1 109 ? -42.594 -5.988 74.784 1.00 93.81 109 ASP A CA 1
ATOM 898 C C . ASP A 1 109 ? -41.231 -6.515 74.319 1.00 93.81 109 ASP A C 1
ATOM 900 O O . ASP A 1 109 ? -40.580 -5.891 73.472 1.00 93.81 109 ASP A O 1
ATOM 904 N N . TYR A 1 110 ? -40.830 -7.700 74.787 1.00 95.31 110 TYR A N 1
ATOM 905 C CA . TYR A 1 110 ? -39.635 -8.390 74.305 1.00 95.31 110 TYR A CA 1
ATOM 906 C C . TYR A 1 110 ? -39.711 -8.687 72.800 1.00 95.31 110 TYR A C 1
ATOM 908 O O . TYR A 1 110 ? -38.790 -8.332 72.061 1.00 95.31 110 TYR A O 1
ATOM 916 N N . ILE A 1 111 ? -40.817 -9.271 72.323 1.00 94.75 111 ILE A N 1
ATOM 917 C CA . ILE A 1 111 ? -41.019 -9.591 70.900 1.00 94.75 111 ILE A CA 1
ATOM 918 C C . ILE A 1 111 ? -41.010 -8.317 70.050 1.00 94.75 111 ILE A C 1
ATOM 920 O O . ILE A 1 111 ? -40.368 -8.284 69.001 1.00 94.75 111 ILE A O 1
ATOM 924 N N . ARG A 1 112 ? -41.658 -7.236 70.504 1.00 94.38 112 ARG A N 1
ATOM 925 C CA . ARG A 1 112 ? -41.617 -5.935 69.815 1.00 94.38 112 ARG A CA 1
ATOM 926 C C . ARG A 1 112 ? -40.193 -5.406 69.701 1.00 94.38 112 ARG A C 1
ATOM 928 O O . ARG A 1 112 ? -39.786 -4.982 68.621 1.00 94.38 112 ARG A O 1
ATOM 935 N N . CYS A 1 113 ? -39.424 -5.462 70.787 1.00 95.00 113 CYS A N 1
ATOM 936 C CA . CYS A 1 113 ? -38.026 -5.039 70.777 1.00 95.00 113 CYS A CA 1
ATOM 937 C C . CYS A 1 113 ? -37.176 -5.897 69.829 1.00 95.00 113 CYS A C 1
ATOM 939 O O . CYS A 1 113 ? -36.364 -5.351 69.081 1.00 95.00 113 CYS A O 1
ATOM 941 N N . ALA A 1 114 ? -37.369 -7.219 69.830 1.00 94.88 114 ALA A N 1
ATOM 942 C CA . ALA A 1 114 ? -36.680 -8.134 68.923 1.00 94.88 114 ALA A CA 1
ATOM 943 C C . ALA A 1 114 ? -37.019 -7.834 67.454 1.00 94.88 114 ALA A C 1
ATOM 945 O O . ALA A 1 114 ? -36.112 -7.683 66.640 1.00 94.88 114 ALA A O 1
ATOM 946 N N . HIS A 1 115 ? -38.299 -7.628 67.136 1.00 94.38 115 HIS A N 1
ATOM 947 C CA . HIS A 1 115 ? -38.751 -7.302 65.784 1.00 94.38 115 HIS A CA 1
ATOM 948 C C . HIS A 1 115 ? -38.170 -5.977 65.269 1.00 94.38 115 HIS A C 1
ATOM 950 O O . HIS A 1 115 ? -37.736 -5.889 64.121 1.00 94.38 115 HIS A O 1
ATOM 956 N N . VAL A 1 116 ? -38.111 -4.938 66.112 1.00 95.94 116 VAL A N 1
ATOM 957 C CA . VAL A 1 116 ? -37.489 -3.656 65.735 1.00 95.94 116 VAL A CA 1
ATOM 958 C C . VAL A 1 116 ? -36.002 -3.840 65.428 1.00 95.94 116 VAL A C 1
ATOM 960 O O . VAL A 1 116 ? -35.527 -3.321 64.415 1.00 95.94 116 VAL A O 1
ATOM 963 N N . LYS A 1 117 ? -35.275 -4.602 66.256 1.00 95.31 117 LYS A N 1
ATOM 964 C CA . LYS A 1 117 ? -33.854 -4.905 66.027 1.00 95.31 117 LYS A CA 1
ATOM 965 C C . LYS A 1 117 ? -33.641 -5.692 64.737 1.00 95.31 117 LYS A C 1
ATOM 967 O O . LYS A 1 117 ? -32.770 -5.339 63.949 1.00 95.31 117 LYS A O 1
ATOM 972 N N . GLU A 1 118 ? -34.449 -6.718 64.495 1.00 94.75 118 GLU A N 1
ATOM 973 C CA . GLU A 1 118 ? -34.371 -7.531 63.281 1.00 94.75 118 GLU A CA 1
ATOM 974 C C . GLU A 1 118 ? -34.677 -6.702 62.029 1.00 94.75 118 GLU A C 1
ATOM 976 O O . GLU A 1 118 ? -33.947 -6.776 61.044 1.00 94.75 118 GLU A O 1
ATOM 981 N N . LYS A 1 119 ? -35.686 -5.825 62.082 1.00 96.06 119 LYS A N 1
ATOM 982 C CA . LYS A 1 119 ? -36.005 -4.899 60.988 1.00 96.06 119 LYS A CA 1
ATOM 983 C C . LYS A 1 119 ? -34.856 -3.927 60.702 1.00 96.06 119 LYS A C 1
ATOM 985 O O . LYS A 1 119 ? -34.558 -3.662 59.538 1.00 96.06 119 LYS A O 1
ATOM 990 N N . GLN A 1 120 ? -34.206 -3.400 61.741 1.00 95.19 120 GLN A N 1
ATOM 991 C CA . GLN A 1 120 ? -33.023 -2.547 61.587 1.00 95.19 120 GLN A CA 1
ATOM 992 C C . GLN A 1 120 ? -31.853 -3.314 60.967 1.00 95.19 120 GLN A C 1
ATOM 994 O O . GLN A 1 120 ? -31.240 -2.818 60.022 1.00 95.19 120 GLN A O 1
ATOM 999 N N . LEU A 1 121 ? -31.585 -4.533 61.446 1.00 96.06 121 LEU A N 1
ATOM 1000 C CA . LEU A 1 121 ? -30.541 -5.398 60.903 1.00 96.06 121 LEU A CA 1
ATOM 1001 C C . LEU A 1 121 ? -30.815 -5.720 59.429 1.00 96.06 121 LEU A C 1
ATOM 1003 O O . LEU A 1 121 ? -29.956 -5.485 58.585 1.00 96.06 121 LEU A O 1
ATOM 1007 N N . SER A 1 122 ? -32.027 -6.169 59.104 1.00 95.75 122 SER A N 1
ATOM 1008 C CA . SER A 1 122 ? -32.452 -6.474 57.736 1.00 95.75 122 SER A CA 1
ATOM 1009 C C . SER A 1 122 ? -32.298 -5.262 56.813 1.00 95.75 122 SER A C 1
ATOM 1011 O O . SER A 1 122 ? -31.686 -5.373 55.754 1.00 95.75 122 SER A O 1
ATOM 1013 N N . SER A 1 123 ? -32.742 -4.078 57.251 1.00 96.06 123 SER A N 1
ATOM 1014 C CA . SER A 1 123 ? -32.543 -2.828 56.509 1.00 96.06 123 SER A CA 1
ATOM 1015 C C . SER A 1 123 ? -31.057 -2.535 56.267 1.00 96.06 123 SER A C 1
ATOM 1017 O O . SER A 1 123 ? -30.669 -2.233 55.142 1.00 96.06 123 SER A O 1
ATOM 1019 N N . SER A 1 124 ? -30.207 -2.693 57.290 1.00 96.19 124 SER A N 1
ATOM 1020 C CA . SER A 1 124 ? -28.758 -2.473 57.163 1.00 96.19 124 SER A CA 1
ATOM 1021 C C . SER A 1 124 ? -28.078 -3.456 56.202 1.00 96.19 124 SER A C 1
ATOM 1023 O O . SER A 1 124 ? -27.169 -3.087 55.463 1.00 96.19 124 SER A O 1
ATOM 1025 N N . VAL A 1 125 ? -28.545 -4.705 56.168 1.00 96.50 125 VAL A N 1
ATOM 1026 C CA . VAL A 1 125 ? -28.035 -5.735 55.260 1.00 96.50 125 VAL A CA 1
ATOM 1027 C C . VAL A 1 125 ? -28.457 -5.423 53.825 1.00 96.50 125 VAL A C 1
ATOM 1029 O O . VAL A 1 125 ? -27.630 -5.463 52.916 1.00 96.50 125 VAL A O 1
ATOM 1032 N N . VAL A 1 126 ? -29.718 -5.037 53.612 1.00 96.62 126 VAL A N 1
ATOM 1033 C CA . VAL A 1 126 ? -30.226 -4.637 52.292 1.00 96.62 126 VAL A CA 1
ATOM 1034 C C . VAL A 1 126 ? -29.478 -3.415 51.756 1.00 96.62 126 VAL A C 1
ATOM 1036 O O . VAL A 1 126 ? -29.117 -3.389 50.580 1.00 96.62 126 VAL A O 1
ATOM 1039 N N . THR A 1 127 ? -29.199 -2.408 52.590 1.00 96.50 127 THR A N 1
ATOM 1040 C CA . THR A 1 127 ? -28.423 -1.237 52.153 1.00 96.50 127 THR A CA 1
ATOM 1041 C C . THR A 1 127 ? -26.976 -1.599 51.822 1.00 96.50 127 THR A C 1
ATOM 1043 O O . THR A 1 127 ? -26.465 -1.128 50.806 1.00 96.50 127 THR A O 1
ATOM 1046 N N . ALA A 1 128 ? -26.335 -2.474 52.602 1.00 96.19 128 ALA A N 1
ATOM 1047 C CA . ALA A 1 128 ? -24.990 -2.965 52.305 1.00 96.19 128 ALA A CA 1
ATOM 1048 C C . ALA A 1 128 ? -24.931 -3.723 50.967 1.00 96.19 128 ALA A C 1
ATOM 1050 O O . ALA A 1 128 ? -24.074 -3.423 50.133 1.00 96.19 128 ALA A O 1
ATOM 1051 N N . TYR A 1 129 ? -25.875 -4.637 50.713 1.00 96.50 129 TYR A N 1
ATOM 1052 C CA . TYR A 1 129 ? -25.955 -5.347 49.433 1.00 96.50 129 TYR A CA 1
ATOM 1053 C C . TYR A 1 129 ? -26.230 -4.402 48.262 1.00 96.50 129 TYR A C 1
ATOM 1055 O O . TYR A 1 129 ? -25.564 -4.507 47.236 1.00 96.50 129 TYR A O 1
ATOM 1063 N N . ASN A 1 130 ? -27.140 -3.436 48.411 1.00 96.81 130 ASN A N 1
ATOM 1064 C CA . ASN A 1 130 ? -27.405 -2.445 47.364 1.00 96.81 130 ASN A CA 1
ATOM 1065 C C . ASN A 1 130 ? -26.169 -1.597 47.035 1.00 96.81 130 ASN A C 1
ATOM 1067 O O . ASN A 1 130 ? -25.918 -1.311 45.864 1.00 96.81 130 ASN A O 1
ATOM 1071 N N . ASN A 1 131 ? -25.379 -1.221 48.042 1.00 96.62 131 ASN A N 1
ATOM 1072 C CA . ASN A 1 131 ? -24.122 -0.506 47.823 1.00 96.62 131 ASN A CA 1
ATOM 1073 C C . ASN A 1 131 ? -23.095 -1.388 47.103 1.00 96.62 131 ASN A C 1
ATOM 1075 O O . ASN A 1 131 ? -22.460 -0.926 46.159 1.00 96.62 131 ASN A O 1
ATOM 1079 N N . SER A 1 132 ? -22.984 -2.664 47.485 1.00 97.19 132 SER A N 1
ATOM 1080 C CA . SER A 1 132 ? -22.113 -3.624 46.797 1.00 97.19 132 SER A CA 1
ATOM 1081 C C . SER A 1 132 ? -22.523 -3.826 45.336 1.00 97.19 132 SER A C 1
ATOM 1083 O O . SER A 1 132 ? -21.658 -3.872 44.464 1.00 97.19 132 SER A O 1
ATOM 1085 N N . ILE A 1 133 ? -23.826 -3.919 45.048 1.00 96.38 133 ILE A N 1
ATOM 1086 C CA . ILE A 1 133 ? -24.346 -4.043 43.679 1.00 96.38 133 ILE A CA 1
ATOM 1087 C C . ILE A 1 133 ? -23.995 -2.796 42.866 1.00 96.38 133 ILE A C 1
ATOM 1089 O O . ILE A 1 133 ? -23.499 -2.924 41.751 1.00 96.38 133 ILE A O 1
ATOM 1093 N N . ARG A 1 134 ? -24.201 -1.596 43.426 1.00 96.31 134 ARG A N 1
ATOM 1094 C CA . ARG A 1 134 ? -23.846 -0.334 42.758 1.00 96.31 134 ARG A CA 1
ATOM 1095 C C . ARG A 1 134 ? -22.361 -0.243 42.437 1.00 96.31 134 ARG A C 1
ATOM 1097 O O . ARG A 1 134 ? -22.018 0.133 41.325 1.00 96.31 134 ARG A O 1
ATOM 1104 N N . GLU A 1 135 ? -21.499 -0.612 43.378 1.00 97.00 135 GLU A N 1
ATOM 1105 C CA . GLU A 1 135 ? -20.055 -0.588 43.138 1.00 97.00 135 GLU A CA 1
ATOM 1106 C C . GLU A 1 135 ? -19.644 -1.605 42.069 1.00 97.00 135 GLU A C 1
ATOM 1108 O O . GLU A 1 135 ? -18.860 -1.290 41.181 1.00 97.00 135 GLU A O 1
ATOM 1113 N N . THR A 1 136 ? -20.236 -2.802 42.091 1.00 96.44 136 THR A N 1
ATOM 1114 C CA . THR A 1 136 ? -19.974 -3.821 41.062 1.00 96.44 136 THR A CA 1
ATOM 1115 C C . THR A 1 136 ? -20.425 -3.350 39.678 1.00 96.44 136 THR A C 1
ATOM 1117 O O . THR A 1 136 ? -19.709 -3.555 38.702 1.00 96.44 136 THR A O 1
ATOM 1120 N N . LEU A 1 137 ? -21.587 -2.691 39.585 1.00 96.75 137 LEU A N 1
ATOM 1121 C CA . LEU A 1 137 ? -22.077 -2.103 38.335 1.00 96.75 137 LEU A CA 1
ATOM 1122 C C . LEU A 1 137 ? -21.149 -0.998 37.828 1.00 96.75 137 LEU A C 1
ATOM 1124 O O . LEU A 1 137 ? -20.837 -0.988 36.646 1.00 96.75 137 LEU A O 1
ATOM 1128 N N . ARG A 1 138 ? -20.647 -0.133 38.716 1.00 96.75 138 ARG A N 1
ATOM 1129 C CA . ARG A 1 138 ? -19.687 0.918 38.359 1.00 96.75 138 ARG A CA 1
ATOM 1130 C C . ARG A 1 138 ? -18.403 0.336 37.768 1.00 96.75 138 ARG A C 1
ATOM 1132 O O . ARG A 1 138 ? -17.977 0.753 36.698 1.00 96.75 138 ARG A O 1
ATOM 1139 N N . VAL A 1 139 ? -17.819 -0.666 38.428 1.00 97.19 139 VAL A N 1
ATOM 1140 C CA . VAL A 1 139 ? -16.612 -1.349 37.929 1.00 97.19 139 VAL A CA 1
ATOM 1141 C C . VAL A 1 139 ? -16.882 -2.036 36.589 1.00 97.19 139 VAL A C 1
ATOM 1143 O O . VAL A 1 139 ? -16.030 -2.018 35.704 1.00 97.19 139 VAL A O 1
ATOM 1146 N N . TYR A 1 140 ? -18.063 -2.634 36.422 1.00 96.94 140 TYR A N 1
ATOM 1147 C CA . TYR A 1 140 ? -18.464 -3.232 35.153 1.00 96.94 140 TYR A CA 1
ATOM 1148 C C . TYR A 1 140 ? -18.580 -2.184 34.039 1.00 96.94 140 TYR A C 1
ATOM 1150 O O . TYR A 1 140 ? -18.017 -2.390 32.969 1.00 96.94 140 TYR A O 1
ATOM 1158 N N . GLU A 1 141 ? -19.247 -1.057 34.289 1.00 97.12 141 GLU A N 1
ATOM 1159 C CA . GLU A 1 141 ? -19.377 0.049 33.333 1.00 97.12 141 GLU A CA 1
ATOM 1160 C C . GLU A 1 141 ? -17.999 0.586 32.918 1.00 97.12 141 GLU A C 1
ATOM 1162 O O . GLU A 1 141 ? -17.699 0.625 31.723 1.00 97.12 141 GLU A O 1
ATOM 1167 N N . GLU A 1 142 ? -17.123 0.874 33.885 1.00 96.81 142 GLU A N 1
ATOM 1168 C CA . GLU A 1 142 ? -15.742 1.316 33.638 1.00 96.81 142 GLU A CA 1
ATOM 1169 C C . GLU A 1 142 ? -14.960 0.292 32.789 1.00 96.81 142 GLU A C 1
ATOM 1171 O O . GLU A 1 142 ? -14.288 0.657 31.821 1.00 96.81 142 GLU A O 1
ATOM 1176 N N . ALA A 1 143 ? -15.085 -1.005 33.093 1.00 96.69 143 ALA A N 1
ATOM 1177 C CA . ALA A 1 143 ? -14.438 -2.067 32.323 1.00 96.69 143 ALA A CA 1
ATOM 1178 C C . ALA A 1 143 ? -14.997 -2.185 30.895 1.00 96.69 143 ALA A C 1
ATOM 1180 O O . ALA A 1 143 ? -14.235 -2.409 29.952 1.00 96.69 143 ALA A O 1
ATOM 1181 N N . THR A 1 144 ? -16.311 -2.026 30.713 1.00 97.31 144 THR A N 1
ATOM 1182 C CA . THR A 1 144 ? -16.932 -2.061 29.380 1.00 97.31 144 THR A CA 1
ATOM 1183 C C . THR A 1 144 ? -16.541 -0.863 28.526 1.00 97.31 144 THR A C 1
ATOM 1185 O O . THR A 1 144 ? -16.263 -1.034 27.339 1.00 97.31 144 THR A O 1
ATOM 1188 N N . GLU A 1 145 ? -16.464 0.332 29.115 1.00 97.19 145 GLU A N 1
ATOM 1189 C CA . GLU A 1 145 ? -16.010 1.533 28.419 1.00 97.19 145 GLU A CA 1
ATOM 1190 C C . GLU A 1 145 ? -14.545 1.385 27.999 1.00 97.19 145 GLU A C 1
ATOM 1192 O O . GLU A 1 145 ? -14.210 1.603 26.831 1.00 97.19 145 GLU A O 1
ATOM 1197 N N . TYR A 1 146 ? -13.690 0.904 28.907 1.00 97.25 146 TYR A N 1
ATOM 1198 C CA . TYR A 1 146 ? -12.296 0.608 28.593 1.00 97.25 146 TYR A CA 1
ATOM 1199 C C . TYR A 1 146 ? -12.176 -0.389 27.433 1.00 97.25 146 TYR A C 1
ATOM 1201 O O . TYR A 1 146 ? -11.532 -0.081 26.430 1.00 97.25 146 TYR A O 1
ATOM 1209 N N . ALA A 1 147 ? -12.864 -1.532 27.508 1.00 97.38 147 ALA A N 1
ATOM 1210 C CA . ALA A 1 147 ? -12.834 -2.547 26.455 1.00 97.38 147 ALA A CA 1
ATOM 1211 C C . ALA A 1 147 ? -13.296 -1.992 25.096 1.00 97.38 147 ALA A C 1
ATOM 1213 O O . ALA A 1 147 ? -12.696 -2.285 24.062 1.00 97.38 147 ALA A O 1
ATOM 1214 N N . LEU A 1 148 ? -14.333 -1.149 25.080 1.00 97.88 148 LEU A N 1
ATOM 1215 C CA . LEU A 1 148 ? -14.823 -0.527 23.851 1.00 97.88 148 LEU A CA 1
ATOM 1216 C C . LEU A 1 148 ? -13.802 0.456 23.262 1.00 97.88 148 LEU A C 1
ATOM 1218 O O . LEU A 1 148 ? -13.602 0.490 22.045 1.00 97.88 148 LEU A O 1
ATOM 1222 N N . THR A 1 149 ? -13.127 1.241 24.104 1.00 97.62 149 THR A N 1
ATOM 1223 C CA . THR A 1 149 ? -12.052 2.133 23.642 1.00 97.62 149 THR A CA 1
ATOM 1224 C C . THR A 1 149 ? -10.842 1.362 23.120 1.00 97.62 149 THR A C 1
ATOM 1226 O O . THR A 1 149 ? -10.291 1.747 22.088 1.00 97.62 149 THR A O 1
ATOM 1229 N N . GLU A 1 150 ? -10.477 0.248 23.756 1.00 97.88 150 GLU A N 1
ATOM 1230 C CA . GLU A 1 150 ? -9.386 -0.627 23.323 1.00 97.88 150 GLU A CA 1
ATOM 1231 C C . GLU A 1 150 ? -9.684 -1.261 21.958 1.00 97.88 150 GLU A C 1
ATOM 1233 O O . GLU A 1 150 ? -8.863 -1.166 21.046 1.00 97.88 150 GLU A O 1
ATOM 1238 N N . VAL A 1 151 ? -10.886 -1.815 21.767 1.00 98.12 151 VAL A N 1
ATOM 1239 C CA . VAL A 1 151 ? -11.314 -2.375 20.473 1.00 98.12 151 VAL A CA 1
ATOM 1240 C C . VAL A 1 151 ? -11.269 -1.311 19.374 1.00 98.12 151 VAL A C 1
ATOM 1242 O O . VAL A 1 151 ? -10.687 -1.541 18.313 1.00 98.12 151 VAL A O 1
ATOM 1245 N N . ASN A 1 152 ? -11.812 -0.119 19.638 1.00 98.19 152 ASN A N 1
ATOM 1246 C CA . ASN A 1 152 ? -11.787 0.988 18.680 1.00 98.19 152 ASN A CA 1
ATOM 1247 C C . ASN A 1 152 ? -10.359 1.440 18.346 1.00 98.19 152 ASN A C 1
ATOM 1249 O O . ASN A 1 152 ? -10.069 1.791 17.201 1.00 98.19 152 ASN A O 1
ATOM 1253 N N . PHE A 1 153 ? -9.469 1.458 19.338 1.00 98.44 153 PHE A N 1
ATOM 1254 C CA . PHE A 1 153 ? -8.066 1.792 19.138 1.00 98.44 153 PHE A CA 1
ATOM 1255 C C . PHE A 1 153 ? -7.370 0.754 18.254 1.00 98.44 153 PHE A C 1
ATOM 1257 O O . PHE A 1 153 ? -6.729 1.130 17.272 1.00 98.44 153 PHE A O 1
ATOM 1264 N N . VAL A 1 154 ? -7.531 -0.536 18.561 1.00 98.44 154 VAL A N 1
ATOM 1265 C CA . VAL A 1 154 ? -6.929 -1.633 17.790 1.00 98.44 154 VAL A CA 1
ATOM 1266 C C . VAL A 1 154 ? -7.428 -1.621 16.349 1.00 98.44 154 VAL A C 1
ATOM 1268 O O . VAL A 1 154 ? -6.622 -1.760 15.432 1.00 98.44 154 VAL A O 1
ATOM 1271 N N . GLN A 1 155 ? -8.723 -1.383 16.135 1.00 98.56 155 GLN A N 1
ATOM 1272 C CA . GLN A 1 155 ? -9.291 -1.307 14.793 1.00 98.56 155 GLN A CA 1
ATOM 1273 C C . GLN A 1 155 ? -8.693 -0.147 13.990 1.00 98.56 155 GLN A C 1
ATOM 1275 O O . GLN A 1 155 ? -8.147 -0.371 12.914 1.00 98.56 155 GLN A O 1
ATOM 1280 N N . LYS A 1 156 ? -8.664 1.068 14.555 1.00 98.44 156 LYS A N 1
ATOM 1281 C CA . LYS A 1 156 ? -8.022 2.225 13.904 1.00 98.44 156 LYS A CA 1
ATOM 1282 C C . LYS A 1 156 ? -6.538 1.996 13.630 1.00 98.44 156 LYS A C 1
ATOM 1284 O O . LYS A 1 156 ? -6.026 2.423 12.600 1.00 98.44 156 LYS A O 1
ATOM 1289 N N . TRP A 1 157 ? -5.834 1.344 14.553 1.00 98.50 157 TRP A N 1
ATOM 1290 C CA . TRP A 1 157 ? -4.426 1.004 14.377 1.00 98.50 157 TRP A CA 1
ATOM 1291 C C . TRP A 1 157 ? -4.223 0.012 13.226 1.00 98.50 157 TRP A C 1
ATOM 1293 O O . TRP A 1 157 ? -3.304 0.178 12.421 1.00 98.50 157 TRP A O 1
ATOM 1303 N N . GLN A 1 158 ? -5.086 -0.999 13.123 1.00 98.25 158 GLN A N 1
ATOM 1304 C CA . GLN A 1 158 ? -5.043 -1.986 12.051 1.00 98.25 158 GLN A CA 1
ATOM 1305 C C . GLN A 1 158 ? -5.363 -1.356 10.691 1.00 98.25 158 GLN A C 1
ATOM 1307 O O . GLN A 1 158 ? -4.638 -1.618 9.729 1.00 98.25 158 GLN A O 1
ATOM 1312 N N . ASP A 1 159 ? -6.373 -0.489 10.629 1.00 98.56 159 ASP A N 1
ATOM 1313 C CA . ASP A 1 159 ? -6.747 0.248 9.419 1.00 98.56 159 ASP A CA 1
ATOM 1314 C C . ASP A 1 159 ? -5.595 1.153 8.955 1.00 98.56 159 ASP A C 1
ATOM 1316 O O . ASP A 1 159 ? -5.150 1.058 7.813 1.00 98.56 159 ASP A O 1
ATOM 1320 N N . ALA A 1 160 ? -5.004 1.936 9.864 1.00 98.38 160 ALA A N 1
ATOM 1321 C CA . ALA A 1 160 ? -3.856 2.790 9.549 1.00 98.38 160 ALA A CA 1
ATOM 1322 C C . ALA A 1 160 ? -2.641 1.984 9.056 1.00 98.38 160 ALA A C 1
ATOM 1324 O O . ALA A 1 160 ? -1.934 2.395 8.135 1.00 98.38 160 ALA A O 1
ATOM 1325 N N . ARG A 1 161 ? -2.391 0.809 9.647 1.00 98.19 161 ARG A N 1
ATOM 1326 C CA . ARG A 1 161 ? -1.319 -0.094 9.207 1.00 98.19 161 ARG A CA 1
ATOM 1327 C C . ARG A 1 161 ? -1.594 -0.652 7.811 1.00 98.19 161 ARG A C 1
ATOM 1329 O O . ARG A 1 161 ? -0.664 -0.788 7.015 1.00 98.19 161 ARG A O 1
ATOM 1336 N N . TYR A 1 162 ? -2.845 -0.995 7.519 1.00 98.50 162 TYR A N 1
ATOM 1337 C CA . TYR A 1 162 ? -3.259 -1.451 6.198 1.00 98.50 162 TYR A CA 1
ATOM 1338 C C . TYR A 1 162 ? -3.068 -0.347 5.149 1.00 98.50 162 TYR A C 1
ATOM 1340 O O . TYR A 1 162 ? -2.400 -0.583 4.143 1.00 98.50 162 TYR A O 1
ATOM 1348 N N . GLU A 1 163 ? -3.548 0.868 5.423 1.00 98.31 163 GLU A N 1
ATOM 1349 C CA . GLU A 1 163 ? -3.382 2.032 4.545 1.00 98.31 163 GLU A CA 1
ATOM 1350 C C . GLU A 1 163 ? -1.905 2.366 4.299 1.00 98.31 163 GLU A C 1
ATOM 1352 O O . GLU A 1 163 ? -1.495 2.575 3.157 1.00 98.31 163 GLU A O 1
ATOM 1357 N N . GLN A 1 164 ? -1.069 2.344 5.343 1.00 98.31 164 GLN A N 1
ATOM 1358 C CA . GLN A 1 164 ? 0.369 2.577 5.204 1.00 98.31 164 GLN A CA 1
ATOM 1359 C C . GLN A 1 164 ? 1.033 1.540 4.289 1.00 98.31 164 GLN A C 1
ATOM 1361 O O . GLN A 1 164 ? 1.869 1.889 3.452 1.00 98.31 164 GLN A O 1
ATOM 1366 N N . ASN A 1 165 ? 0.679 0.262 4.446 1.00 98.38 165 ASN A N 1
ATOM 1367 C CA . ASN A 1 165 ? 1.214 -0.799 3.598 1.00 98.38 165 ASN A CA 1
ATOM 1368 C C . ASN A 1 165 ? 0.746 -0.649 2.151 1.00 98.38 165 ASN A C 1
ATOM 1370 O O . ASN A 1 165 ? 1.557 -0.812 1.242 1.00 98.38 165 ASN A O 1
ATOM 1374 N N . LEU A 1 166 ? -0.523 -0.297 1.939 1.00 98.50 166 LEU A N 1
ATOM 1375 C CA . LEU A 1 166 ? -1.067 -0.047 0.609 1.00 98.50 166 LEU A CA 1
ATOM 1376 C C . LEU A 1 166 ? -0.316 1.093 -0.090 1.00 98.50 166 LEU A C 1
ATOM 1378 O O . LEU A 1 166 ? 0.150 0.915 -1.212 1.00 98.50 166 LEU A O 1
ATOM 1382 N N . LEU A 1 167 ? -0.110 2.221 0.596 1.00 98.38 167 LEU A N 1
ATOM 1383 C CA . LEU A 1 167 ? 0.653 3.355 0.065 1.00 98.38 167 LEU A CA 1
ATOM 1384 C C . LEU A 1 167 ? 2.101 2.977 -0.258 1.00 98.38 167 LEU A C 1
ATOM 1386 O O . LEU A 1 167 ? 2.642 3.386 -1.284 1.00 98.38 167 LEU A O 1
ATOM 1390 N N . LYS A 1 168 ? 2.741 2.176 0.602 1.00 98.44 168 LYS A N 1
ATOM 1391 C CA . LYS A 1 168 ? 4.108 1.704 0.366 1.00 98.44 168 LYS A CA 1
ATOM 1392 C C . LYS A 1 168 ? 4.194 0.826 -0.883 1.00 98.44 168 LYS A C 1
ATOM 1394 O O . LYS A 1 168 ? 5.139 0.986 -1.652 1.00 98.44 168 LYS A O 1
ATOM 1399 N N . LEU A 1 169 ? 3.226 -0.070 -1.083 1.00 98.12 169 LEU A N 1
ATOM 1400 C CA . LEU A 1 169 ? 3.154 -0.911 -2.278 1.00 98.12 169 LEU A CA 1
ATOM 1401 C C . LEU A 1 169 ? 2.928 -0.064 -3.531 1.00 98.12 169 LEU A C 1
ATOM 1403 O O . LEU A 1 169 ? 3.697 -0.187 -4.476 1.00 98.12 169 LEU A O 1
ATOM 1407 N N . GLN A 1 170 ? 1.969 0.863 -3.503 1.00 98.50 170 GLN A N 1
ATOM 1408 C CA . GLN A 1 170 ? 1.700 1.769 -4.625 1.00 98.50 170 GLN A CA 1
ATOM 1409 C C . GLN A 1 170 ? 2.927 2.604 -5.009 1.00 98.50 170 GLN A C 1
ATOM 1411 O O . GLN A 1 170 ? 3.223 2.768 -6.190 1.00 98.50 170 GLN A O 1
ATOM 1416 N N . LEU A 1 171 ? 3.680 3.107 -4.025 1.00 98.25 171 LEU A N 1
ATOM 1417 C CA . LEU A 1 171 ? 4.916 3.845 -4.284 1.00 98.25 171 LEU A CA 1
ATOM 1418 C C . LEU A 1 171 ? 5.981 2.954 -4.939 1.00 98.25 171 LEU A C 1
ATOM 1420 O O . LEU A 1 171 ? 6.657 3.382 -5.871 1.00 98.25 171 LEU A O 1
ATOM 1424 N N . GLN A 1 172 ? 6.134 1.715 -4.464 1.00 98.31 172 GLN A N 1
ATOM 1425 C CA . GLN A 1 172 ? 7.068 0.757 -5.059 1.00 98.31 172 GLN A CA 1
ATOM 1426 C C . GLN A 1 172 ? 6.671 0.396 -6.493 1.00 98.31 172 GLN A C 1
ATOM 1428 O O . GLN A 1 172 ? 7.522 0.428 -7.377 1.00 98.31 172 GLN A O 1
ATOM 1433 N N . GLU A 1 173 ? 5.391 0.119 -6.737 1.00 98.12 173 GLU A N 1
ATOM 1434 C CA . GLU A 1 173 ? 4.854 -0.151 -8.073 1.00 98.12 173 GLU A CA 1
ATOM 1435 C C . GLU A 1 173 ? 5.062 1.038 -9.014 1.00 98.12 173 GLU A C 1
ATOM 1437 O O . GLU A 1 173 ? 5.561 0.858 -10.122 1.00 98.12 173 GLU A O 1
ATOM 1442 N N . SER A 1 174 ? 4.776 2.260 -8.557 1.00 98.19 174 SER A N 1
ATOM 1443 C CA . SER A 1 174 ? 5.012 3.478 -9.337 1.00 98.19 174 SER A CA 1
ATOM 1444 C C . SER A 1 174 ? 6.489 3.659 -9.691 1.00 98.19 174 SER A C 1
ATOM 1446 O O . SER A 1 174 ? 6.803 4.040 -10.818 1.00 98.19 174 SER A O 1
ATOM 1448 N N . ASN A 1 175 ? 7.403 3.376 -8.758 1.00 98.31 175 ASN A N 1
ATOM 1449 C CA . ASN A 1 175 ? 8.842 3.465 -9.009 1.00 98.31 175 ASN A CA 1
ATOM 1450 C C . ASN A 1 175 ? 9.296 2.431 -10.046 1.00 98.31 175 ASN A C 1
ATOM 1452 O O . ASN A 1 175 ? 10.060 2.764 -10.953 1.00 98.31 175 ASN A O 1
ATOM 1456 N N . PHE A 1 176 ? 8.815 1.188 -9.942 1.00 98.19 176 PHE A N 1
ATOM 1457 C CA . PHE A 1 176 ? 9.118 0.154 -10.932 1.00 98.19 176 PHE A CA 1
ATOM 1458 C C . PHE A 1 176 ? 8.528 0.488 -12.302 1.00 98.19 176 PHE A C 1
ATOM 1460 O O . PHE A 1 176 ? 9.221 0.321 -13.301 1.00 98.19 176 PHE A O 1
ATOM 1467 N N . SER A 1 177 ? 7.307 1.024 -12.356 1.00 98.44 177 SER A N 1
ATOM 1468 C CA . SER A 1 177 ? 6.678 1.479 -13.601 1.00 98.44 177 SER A CA 1
ATOM 1469 C C . SER A 1 177 ? 7.495 2.583 -14.269 1.00 98.44 177 SER A C 1
ATOM 1471 O O . SER A 1 177 ? 7.824 2.472 -15.444 1.00 98.44 177 SER A O 1
ATOM 1473 N N . SER A 1 178 ? 7.902 3.608 -13.512 1.00 98.19 178 SER A N 1
ATOM 1474 C CA . SER A 1 178 ? 8.744 4.693 -14.031 1.00 98.19 178 SER A CA 1
ATOM 1475 C C . SER A 1 178 ? 10.109 4.189 -14.509 1.00 98.19 178 SER A C 1
ATOM 1477 O O . SER A 1 178 ? 10.603 4.630 -15.547 1.00 98.19 178 SER A O 1
ATOM 1479 N N . THR A 1 179 ? 10.704 3.228 -13.796 1.00 98.25 179 THR A N 1
ATOM 1480 C CA . THR A 1 179 ? 11.970 2.607 -14.211 1.00 98.25 179 THR A CA 1
ATOM 1481 C C . THR A 1 179 ? 11.791 1.826 -15.514 1.00 98.25 179 THR A C 1
ATOM 1483 O O . THR A 1 179 ? 12.600 1.968 -16.423 1.00 98.25 179 THR A O 1
ATOM 1486 N N . ALA A 1 180 ? 10.715 1.046 -15.635 1.00 98.06 180 ALA A N 1
ATOM 1487 C CA . ALA A 1 180 ? 10.412 0.275 -16.836 1.00 98.06 180 ALA A CA 1
ATOM 1488 C C . ALA A 1 180 ? 10.133 1.174 -18.051 1.00 98.06 180 ALA A C 1
ATOM 1490 O O . ALA A 1 180 ? 10.603 0.883 -19.147 1.00 98.06 180 ALA A O 1
ATOM 1491 N N . GLU A 1 181 ? 9.412 2.281 -17.864 1.00 98.44 181 GLU A N 1
ATOM 1492 C CA . GLU A 1 181 ? 9.193 3.283 -18.913 1.00 98.44 181 GLU A CA 1
ATOM 1493 C C . GLU A 1 181 ? 10.502 3.937 -19.358 1.00 98.44 181 GLU A C 1
ATOM 1495 O O . GLU A 1 181 ? 10.728 4.088 -20.558 1.00 98.44 181 GLU A O 1
ATOM 1500 N N . THR A 1 182 ? 11.378 4.273 -18.406 1.00 98.31 182 THR A N 1
ATOM 1501 C CA . THR A 1 182 ? 12.704 4.833 -18.704 1.00 98.31 182 THR A CA 1
ATOM 1502 C C . THR A 1 182 ? 13.546 3.841 -19.502 1.00 98.31 182 THR A C 1
ATOM 1504 O O . THR A 1 182 ? 14.066 4.197 -20.551 1.00 98.31 182 THR A O 1
ATOM 1507 N N . MET A 1 183 ? 13.609 2.579 -19.065 1.00 97.88 183 MET A N 1
ATOM 1508 C CA . MET A 1 183 ? 14.331 1.521 -19.781 1.00 97.88 183 MET A CA 1
ATOM 1509 C C . MET A 1 183 ? 13.766 1.285 -21.182 1.00 97.88 183 MET A C 1
ATOM 1511 O O . MET A 1 183 ? 14.528 1.090 -22.120 1.00 97.88 183 MET A O 1
ATOM 1515 N N . ARG A 1 184 ? 12.438 1.322 -21.353 1.00 98.38 184 ARG A N 1
ATOM 1516 C CA . ARG A 1 184 ? 11.822 1.198 -22.681 1.00 98.38 184 ARG A CA 1
ATOM 1517 C C . ARG A 1 184 ? 12.271 2.331 -23.601 1.00 98.38 184 ARG A C 1
ATOM 1519 O O . ARG A 1 184 ? 12.623 2.072 -24.742 1.00 98.38 184 ARG A O 1
ATOM 1526 N N . TRP A 1 185 ? 12.282 3.562 -23.097 1.00 98.38 185 TRP A N 1
ATOM 1527 C CA . TRP A 1 185 ? 12.753 4.714 -23.862 1.00 98.38 185 TRP A CA 1
ATOM 1528 C C . TRP A 1 185 ? 14.246 4.616 -24.212 1.00 98.38 185 TRP A C 1
ATOM 1530 O O . TRP A 1 185 ? 14.632 4.959 -25.324 1.00 98.38 185 TRP A O 1
ATOM 1540 N N . GLU A 1 186 ? 15.080 4.120 -23.294 1.00 98.38 186 GLU A N 1
ATOM 1541 C CA . GLU A 1 186 ? 16.504 3.874 -23.557 1.00 98.38 186 GLU A CA 1
ATOM 1542 C C . GLU A 1 186 ? 16.711 2.814 -24.647 1.00 98.38 186 GLU A C 1
ATOM 1544 O O . GLU A 1 186 ? 17.542 3.021 -25.527 1.00 98.38 186 GLU A O 1
ATOM 1549 N N . ILE A 1 187 ? 15.923 1.732 -24.639 1.00 98.00 187 ILE A N 1
ATOM 1550 C CA . ILE A 1 187 ? 15.952 0.701 -25.689 1.00 98.00 187 ILE A CA 1
ATOM 1551 C C . ILE A 1 187 ? 15.537 1.292 -27.041 1.00 98.00 187 ILE A C 1
ATOM 1553 O O . ILE A 1 187 ? 16.255 1.119 -28.017 1.00 98.00 187 ILE A O 1
ATOM 1557 N N . GLU A 1 188 ? 14.427 2.035 -27.101 1.00 98.19 188 GLU A N 1
ATOM 1558 C CA . GLU A 1 188 ? 13.971 2.693 -28.339 1.00 98.19 188 GLU A CA 1
ATOM 1559 C C . GLU A 1 188 ? 15.030 3.672 -28.887 1.00 98.19 188 GLU A C 1
ATOM 1561 O O . GLU A 1 188 ? 15.205 3.814 -30.099 1.00 98.19 188 GLU A O 1
ATOM 1566 N N . LEU A 1 189 ? 15.754 4.360 -27.998 1.00 98.19 189 LEU A N 1
ATOM 1567 C CA . LEU A 1 189 ? 16.851 5.244 -28.381 1.00 98.19 189 LEU A CA 1
ATOM 1568 C C . LEU A 1 189 ? 18.056 4.462 -28.918 1.00 98.19 189 LEU A C 1
ATOM 1570 O O . LEU A 1 189 ? 18.641 4.881 -29.916 1.00 98.19 189 LEU A O 1
ATOM 1574 N N . GLU A 1 190 ? 18.430 3.360 -28.266 1.00 98.00 190 GLU A N 1
ATOM 1575 C CA . GLU A 1 190 ? 19.516 2.484 -28.710 1.00 98.00 190 GLU A CA 1
ATOM 1576 C C . GLU A 1 190 ? 19.207 1.870 -30.078 1.00 98.00 190 GLU A C 1
ATOM 1578 O O . GLU A 1 190 ? 20.065 1.914 -30.957 1.00 98.00 190 GLU A O 1
ATOM 1583 N N . GLU A 1 191 ? 17.978 1.390 -30.290 1.00 98.06 191 GLU A N 1
ATOM 1584 C CA . GLU A 1 191 ? 17.503 0.880 -31.582 1.00 98.06 191 GLU A CA 1
ATOM 1585 C C . GLU A 1 191 ? 17.642 1.944 -32.675 1.00 98.06 191 GLU A C 1
ATOM 1587 O O . GLU A 1 191 ? 18.253 1.681 -33.708 1.00 98.06 191 GLU A O 1
ATOM 1592 N N . ARG A 1 192 ? 17.192 3.182 -32.423 1.00 98.06 192 ARG A N 1
ATOM 1593 C CA . ARG A 1 192 ? 17.344 4.276 -33.395 1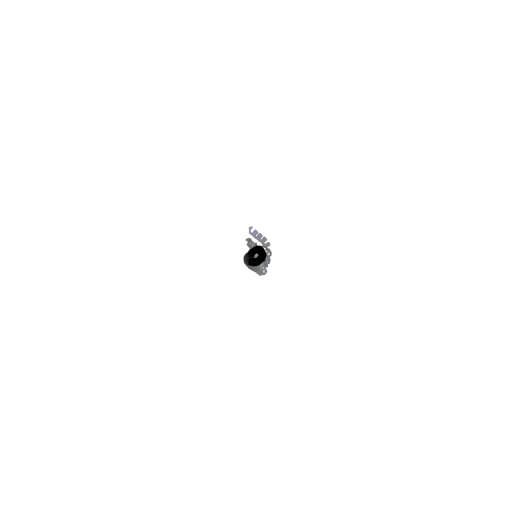.00 98.06 192 ARG A CA 1
ATOM 1594 C C . ARG A 1 192 ? 18.809 4.602 -33.687 1.00 98.06 192 ARG A C 1
ATOM 1596 O O . ARG A 1 192 ? 19.176 4.815 -34.836 1.00 98.06 192 ARG A O 1
ATOM 1603 N N . CYS A 1 193 ? 19.658 4.659 -32.661 1.00 97.94 193 CYS A N 1
ATOM 1604 C CA . CYS A 1 193 ? 21.090 4.889 -32.856 1.00 97.94 193 CYS A CA 1
ATOM 1605 C C . CYS A 1 193 ? 21.756 3.745 -33.632 1.00 97.94 193 CYS A C 1
ATOM 1607 O O . CYS A 1 193 ? 22.705 3.991 -34.375 1.00 97.94 193 CYS A O 1
ATOM 1609 N N . HIS A 1 194 ? 21.286 2.510 -33.456 1.00 98.06 194 HIS A N 1
ATOM 1610 C CA . HIS A 1 194 ? 21.767 1.360 -34.207 1.00 98.06 194 HIS A CA 1
ATOM 1611 C C . HIS A 1 194 ? 21.379 1.457 -35.684 1.00 98.06 194 HIS A C 1
ATOM 1613 O O . HIS A 1 194 ? 22.256 1.319 -36.530 1.00 98.06 194 HIS A O 1
ATOM 1619 N N . GLU A 1 195 ? 20.118 1.783 -35.984 1.00 98.25 195 GLU A N 1
ATOM 1620 C CA . GLU A 1 195 ? 19.640 2.022 -37.355 1.00 98.25 195 GLU A CA 1
ATOM 1621 C C . GLU A 1 195 ? 20.447 3.133 -38.047 1.00 98.25 195 GLU A C 1
ATOM 1623 O O . GLU A 1 195 ? 20.977 2.926 -39.135 1.00 98.25 195 GLU A O 1
ATOM 1628 N N . GLU A 1 196 ? 20.642 4.282 -37.385 1.00 97.75 196 GLU A N 1
ATOM 1629 C CA . GLU A 1 196 ? 21.446 5.390 -37.928 1.00 97.75 196 GLU A CA 1
ATOM 1630 C C . GLU A 1 196 ? 22.906 4.976 -38.205 1.00 97.75 196 GLU A C 1
ATOM 1632 O O . GLU A 1 196 ? 23.521 5.429 -39.175 1.00 97.75 196 GLU A O 1
ATOM 1637 N N . LEU A 1 197 ? 23.482 4.113 -37.361 1.00 98.12 197 LEU A N 1
ATOM 1638 C CA . LEU A 1 197 ? 24.835 3.595 -37.554 1.00 98.12 197 LEU A CA 1
ATOM 1639 C C . LEU A 1 197 ? 24.905 2.607 -38.726 1.00 98.12 197 LEU A C 1
ATOM 1641 O O . LEU A 1 197 ? 25.874 2.642 -39.487 1.00 98.12 197 LEU A O 1
ATOM 1645 N N . GLU A 1 198 ? 23.916 1.725 -38.868 1.00 98.00 198 GLU A N 1
ATOM 1646 C CA . GLU A 1 198 ? 23.824 0.792 -39.995 1.00 98.00 198 GLU A CA 1
ATOM 1647 C C . GLU A 1 198 ? 23.664 1.535 -41.324 1.00 98.00 198 GLU A C 1
ATOM 1649 O O . GLU A 1 198 ? 24.367 1.213 -42.288 1.00 98.00 198 GLU A O 1
ATOM 1654 N N . ASP A 1 199 ? 22.818 2.566 -41.358 1.00 98.00 199 ASP A N 1
ATOM 1655 C CA . ASP A 1 199 ? 22.644 3.441 -42.519 1.00 98.00 199 ASP A CA 1
ATOM 1656 C C . ASP A 1 199 ? 23.969 4.113 -42.896 1.00 98.00 199 ASP A C 1
ATOM 1658 O O . ASP A 1 199 ? 24.398 4.032 -44.048 1.00 98.00 199 ASP A O 1
ATOM 1662 N N . TYR A 1 200 ? 24.678 4.689 -41.918 1.00 98.12 200 TYR A N 1
ATOM 1663 C CA . TYR A 1 200 ? 25.985 5.312 -42.142 1.00 98.12 200 TYR A CA 1
ATOM 1664 C C . TYR A 1 200 ? 27.031 4.324 -42.680 1.00 98.12 200 TYR A C 1
ATOM 1666 O O . TYR A 1 200 ? 27.790 4.645 -43.596 1.00 98.12 200 TYR A O 1
ATOM 1674 N N . ILE A 1 201 ? 27.093 3.111 -42.122 1.00 98.00 201 ILE A N 1
ATOM 1675 C CA . ILE A 1 201 ? 28.015 2.072 -42.600 1.00 98.00 201 ILE A CA 1
ATOM 1676 C C . ILE A 1 201 ? 27.667 1.677 -44.036 1.00 98.00 201 ILE A C 1
ATOM 1678 O O . ILE A 1 201 ? 28.572 1.501 -44.851 1.00 98.00 201 ILE A O 1
ATOM 1682 N N . THR A 1 202 ? 26.380 1.545 -44.347 1.00 98.12 202 THR A N 1
ATOM 1683 C CA . THR A 1 202 ? 25.902 1.167 -45.681 1.00 98.12 202 THR A CA 1
ATOM 1684 C C . THR A 1 202 ? 26.219 2.251 -46.710 1.00 98.12 202 THR A C 1
ATOM 1686 O O . THR A 1 202 ? 26.749 1.940 -47.775 1.00 98.12 202 THR A O 1
ATOM 1689 N N . GLU A 1 203 ? 25.973 3.521 -46.379 1.00 97.94 203 GLU A N 1
ATOM 1690 C CA . GLU A 1 203 ? 26.339 4.670 -47.216 1.00 97.94 203 GLU A CA 1
ATOM 1691 C C . GLU A 1 203 ? 27.856 4.717 -47.441 1.00 97.94 203 GLU A C 1
ATOM 1693 O O . GLU A 1 203 ? 28.312 4.747 -48.580 1.00 97.94 203 GLU A O 1
ATOM 1698 N N . SER A 1 204 ? 28.654 4.582 -46.376 1.00 97.69 204 SER A N 1
ATOM 1699 C CA . SER A 1 204 ? 30.114 4.569 -46.495 1.00 97.69 204 SER A CA 1
ATOM 1700 C C . SER A 1 204 ? 30.631 3.395 -47.334 1.00 97.69 204 SER A C 1
ATOM 1702 O O . SER A 1 204 ? 31.608 3.552 -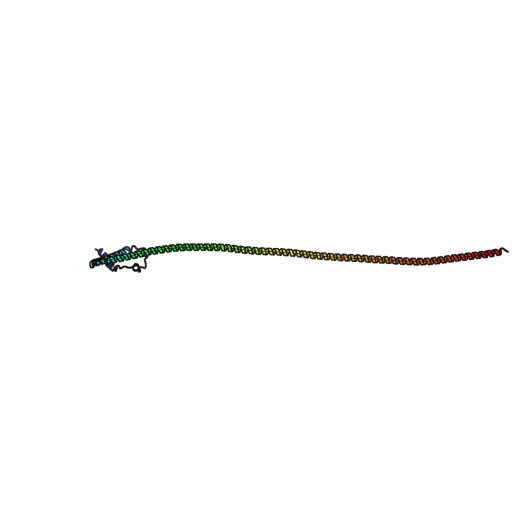48.064 1.00 97.69 204 SER A O 1
ATOM 1704 N N . GLN A 1 205 ? 30.013 2.213 -47.243 1.00 97.31 205 GLN A N 1
ATOM 1705 C CA . GLN A 1 205 ? 30.355 1.081 -48.106 1.00 97.31 205 GLN A CA 1
ATOM 1706 C C . GLN A 1 205 ? 30.059 1.390 -49.572 1.00 97.31 205 GLN A C 1
ATOM 1708 O O . GLN A 1 205 ? 30.884 1.067 -50.428 1.00 97.31 205 GLN A O 1
ATOM 1713 N N . GLN A 1 206 ? 28.915 2.016 -49.854 1.00 97.88 206 GLN A N 1
ATOM 1714 C CA . GLN A 1 206 ? 28.550 2.412 -51.208 1.00 97.88 206 GLN A CA 1
ATOM 1715 C C . GLN A 1 206 ? 29.529 3.450 -51.766 1.00 97.88 206 GLN A C 1
ATOM 1717 O O . GLN A 1 206 ? 30.022 3.259 -52.873 1.00 97.88 206 GLN A O 1
ATOM 1722 N N . ASP A 1 207 ? 29.900 4.460 -50.977 1.00 97.75 207 ASP A N 1
ATOM 1723 C CA . ASP A 1 207 ? 30.895 5.465 -51.367 1.00 97.75 207 ASP A CA 1
ATOM 1724 C C . ASP A 1 207 ? 32.236 4.820 -51.751 1.00 97.75 207 ASP A C 1
ATOM 1726 O O . ASP A 1 207 ? 32.833 5.169 -52.771 1.00 97.75 207 ASP A O 1
ATOM 1730 N N . TYR A 1 208 ? 32.710 3.837 -50.973 1.00 97.44 208 TYR A N 1
ATOM 1731 C CA . TYR A 1 208 ? 33.943 3.116 -51.304 1.00 97.44 208 TYR A CA 1
ATOM 1732 C C . TYR A 1 208 ? 33.807 2.258 -52.564 1.00 97.44 208 TYR A C 1
ATOM 1734 O O . TYR A 1 208 ? 34.767 2.147 -53.327 1.00 97.44 208 TYR A O 1
ATOM 1742 N N . ILE A 1 209 ? 32.649 1.633 -52.792 1.00 97.56 209 ILE A N 1
ATOM 1743 C CA . ILE A 1 209 ? 32.386 0.868 -54.019 1.00 97.56 209 ILE A CA 1
ATOM 1744 C C . ILE A 1 209 ? 32.412 1.802 -55.232 1.00 97.56 209 ILE A C 1
ATOM 1746 O O . ILE A 1 209 ? 33.073 1.486 -56.224 1.00 97.56 209 ILE A O 1
ATOM 1750 N N . ASP A 1 210 ? 31.761 2.958 -55.130 1.00 97.94 210 ASP A N 1
ATOM 1751 C CA . ASP A 1 210 ? 31.726 3.968 -56.184 1.00 97.94 210 ASP A CA 1
ATOM 1752 C C . ASP A 1 210 ? 33.137 4.511 -56.462 1.00 97.94 210 ASP A C 1
ATOM 1754 O O . ASP A 1 210 ? 33.549 4.617 -57.619 1.00 97.94 210 ASP A O 1
ATOM 1758 N N . GLU A 1 211 ? 33.932 4.777 -55.419 1.00 97.38 211 GLU A N 1
ATOM 1759 C CA . GLU A 1 211 ? 35.324 5.209 -55.570 1.00 97.38 211 GLU A CA 1
ATOM 1760 C C . GLU A 1 211 ? 36.184 4.133 -56.255 1.00 97.38 211 GLU A C 1
ATOM 1762 O O . GLU A 1 211 ? 36.940 4.440 -57.183 1.00 97.38 211 GLU A O 1
ATOM 1767 N N . ILE A 1 212 ? 36.048 2.862 -55.856 1.00 96.62 212 ILE A N 1
ATOM 1768 C CA . ILE A 1 212 ? 36.732 1.736 -56.510 1.00 96.62 212 ILE A CA 1
ATOM 1769 C C . ILE A 1 212 ? 36.353 1.672 -57.990 1.00 96.62 212 ILE A C 1
ATOM 1771 O O . ILE A 1 212 ? 37.238 1.519 -58.834 1.00 96.62 212 ILE A O 1
ATOM 1775 N N . GLN A 1 213 ? 35.067 1.811 -58.317 1.00 96.88 213 GLN A N 1
ATOM 1776 C CA . GLN A 1 213 ? 34.600 1.768 -59.697 1.00 96.88 213 GLN A CA 1
ATOM 1777 C C . GLN A 1 213 ? 35.187 2.920 -60.525 1.00 96.88 213 GLN A C 1
ATOM 1779 O O . GLN A 1 213 ? 35.694 2.684 -61.621 1.00 96.88 213 GLN A O 1
ATOM 1784 N N . ILE A 1 214 ? 35.214 4.139 -59.980 1.00 97.25 214 ILE A N 1
ATOM 1785 C CA . ILE A 1 214 ? 35.848 5.295 -60.630 1.00 97.25 214 ILE A CA 1
ATOM 1786 C C . ILE A 1 214 ? 37.330 5.015 -60.910 1.00 97.25 214 ILE A C 1
ATOM 1788 O O . ILE A 1 214 ? 37.815 5.279 -62.013 1.00 97.25 214 ILE A O 1
ATOM 1792 N N . TRP A 1 215 ? 38.066 4.467 -59.939 1.00 97.44 215 TRP A N 1
ATOM 1793 C CA . TRP A 1 215 ? 39.475 4.115 -60.130 1.00 97.44 215 TRP A CA 1
ATOM 1794 C C . TRP A 1 215 ? 39.671 3.013 -61.172 1.00 97.44 215 TRP A C 1
ATOM 1796 O O . TRP A 1 215 ? 40.620 3.088 -61.956 1.00 97.44 215 TRP A O 1
ATOM 1806 N N . MET A 1 216 ? 38.786 2.015 -61.210 1.00 96.38 216 MET A N 1
ATOM 1807 C CA . MET A 1 216 ? 38.808 0.963 -62.229 1.00 96.38 216 MET A CA 1
ATOM 1808 C C . MET A 1 216 ? 38.611 1.544 -63.631 1.00 96.38 216 MET A C 1
ATOM 1810 O O . MET A 1 216 ? 39.439 1.290 -64.503 1.00 96.38 216 MET A O 1
ATOM 1814 N N . GLU A 1 217 ? 37.593 2.383 -63.828 1.00 97.06 217 GLU A N 1
ATOM 1815 C CA . GLU A 1 217 ? 37.316 3.033 -65.116 1.00 97.06 217 GLU A CA 1
ATOM 1816 C C . GLU A 1 217 ? 38.490 3.919 -65.565 1.00 97.06 217 GLU A C 1
ATOM 1818 O O . GLU A 1 217 ? 38.929 3.856 -66.715 1.00 97.06 217 GLU A O 1
ATOM 1823 N N . GLN A 1 218 ? 39.069 4.708 -64.652 1.00 96.81 218 GLN A N 1
ATOM 1824 C CA . GLN A 1 218 ? 40.254 5.518 -64.954 1.00 96.81 218 GLN A CA 1
ATOM 1825 C C . GLN A 1 218 ? 41.452 4.659 -65.367 1.00 96.81 218 GLN A C 1
ATOM 1827 O O . GLN A 1 218 ? 42.199 5.033 -66.278 1.00 96.81 218 GLN A O 1
ATOM 1832 N N . TYR A 1 219 ? 41.651 3.521 -64.702 1.00 96.62 219 TYR A N 1
ATOM 1833 C CA . TYR A 1 219 ? 42.746 2.612 -65.010 1.00 96.62 219 TYR A CA 1
ATOM 1834 C C . TYR A 1 219 ? 42.546 1.917 -66.359 1.00 96.62 219 TYR A C 1
ATOM 1836 O O . TYR A 1 219 ? 43.499 1.833 -67.131 1.00 96.62 219 TYR A O 1
ATOM 1844 N N . GLU A 1 220 ? 41.326 1.483 -66.680 1.00 96.75 220 GLU A N 1
ATOM 1845 C CA . GLU A 1 220 ? 40.979 0.914 -67.989 1.00 96.75 220 GLU A CA 1
ATOM 1846 C C . GLU A 1 220 ? 41.234 1.915 -69.119 1.00 96.75 220 GLU A C 1
ATOM 1848 O O . GLU A 1 220 ? 41.931 1.594 -70.081 1.00 96.75 220 GLU A O 1
ATOM 1853 N N . VAL A 1 221 ? 40.783 3.164 -68.964 1.00 96.50 221 VAL A N 1
ATOM 1854 C CA . VAL A 1 221 ? 41.053 4.235 -69.938 1.00 96.50 221 VAL A CA 1
ATOM 1855 C C . VAL A 1 221 ? 42.555 4.506 -70.062 1.00 96.50 221 VAL A C 1
ATOM 1857 O O . VAL A 1 221 ? 43.076 4.713 -71.162 1.00 96.50 221 VAL A O 1
ATOM 1860 N N . ALA A 1 222 ? 43.295 4.524 -68.951 1.00 95.50 222 ALA A N 1
ATOM 1861 C CA . ALA A 1 222 ? 44.744 4.702 -68.984 1.00 95.50 222 ALA A CA 1
ATOM 1862 C C . ALA A 1 222 ? 45.450 3.532 -69.692 1.00 95.50 222 ALA A C 1
ATOM 1864 O O . ALA A 1 222 ? 46.395 3.766 -70.452 1.00 95.50 222 ALA A O 1
ATOM 1865 N N . LEU A 1 223 ? 44.986 2.298 -69.474 1.00 96.25 223 LEU A N 1
ATOM 1866 C CA . LEU A 1 223 ? 45.485 1.092 -70.125 1.00 96.25 223 LEU A CA 1
ATOM 1867 C C . LEU A 1 223 ? 45.234 1.149 -71.635 1.00 96.25 223 LEU A C 1
ATOM 1869 O O . LEU A 1 223 ? 46.188 1.026 -72.397 1.00 96.25 223 LEU A O 1
ATOM 1873 N N . GLU A 1 224 ? 44.003 1.434 -72.065 1.00 95.69 224 GLU A N 1
ATOM 1874 C CA . GLU A 1 224 ? 43.636 1.550 -73.483 1.00 95.69 224 GLU A CA 1
ATOM 1875 C C . GLU A 1 224 ? 44.474 2.629 -74.188 1.00 95.69 224 GLU A C 1
ATOM 1877 O O . GLU A 1 224 ? 45.032 2.412 -75.267 1.00 95.69 224 GLU A O 1
ATOM 1882 N N . ASN A 1 225 ? 44.669 3.780 -73.535 1.00 95.69 225 ASN A N 1
ATOM 1883 C CA . ASN A 1 225 ? 45.549 4.833 -74.040 1.00 95.69 225 ASN A CA 1
ATOM 1884 C C . ASN A 1 225 ? 47.000 4.355 -74.198 1.00 95.69 225 ASN A C 1
ATOM 1886 O O . ASN A 1 225 ? 47.672 4.711 -75.171 1.00 95.69 225 ASN A O 1
ATOM 1890 N N . LYS A 1 226 ? 47.511 3.559 -73.251 1.00 94.94 226 LYS A N 1
ATOM 1891 C CA . LYS A 1 226 ? 48.865 2.993 -73.321 1.00 94.94 226 LYS A CA 1
ATOM 1892 C C . LYS A 1 226 ? 48.985 1.927 -74.402 1.00 94.94 226 LYS A C 1
ATOM 1894 O O . LYS A 1 226 ? 49.976 1.929 -75.130 1.00 94.94 226 LYS A O 1
ATOM 1899 N N . GLU A 1 227 ? 47.990 1.067 -74.552 1.00 95.06 227 GLU A N 1
ATOM 1900 C CA . GLU A 1 227 ? 47.935 0.063 -75.614 1.00 95.06 227 GLU A CA 1
ATOM 1901 C C . GLU A 1 227 ? 47.896 0.715 -76.998 1.00 95.06 227 GLU A C 1
ATOM 1903 O O . GLU A 1 227 ? 48.666 0.329 -77.879 1.00 95.06 227 GLU A O 1
ATOM 1908 N N . SER A 1 228 ? 47.098 1.772 -77.165 1.00 94.88 228 SER A N 1
ATOM 1909 C CA . SER A 1 228 ? 47.053 2.576 -78.390 1.00 94.88 228 SER A CA 1
ATOM 1910 C C . SER A 1 228 ? 48.403 3.241 -78.695 1.00 94.88 228 SER A C 1
ATOM 1912 O O . SER A 1 228 ? 48.890 3.177 -79.825 1.00 94.88 228 SER A O 1
ATOM 1914 N N . GLN A 1 229 ? 49.081 3.804 -77.683 1.00 95.19 229 GLN A N 1
ATOM 1915 C CA . GLN A 1 229 ? 50.445 4.334 -77.836 1.00 95.19 229 GLN A CA 1
ATOM 1916 C C . GLN A 1 229 ? 51.429 3.252 -78.305 1.00 95.19 229 GLN A C 1
ATOM 1918 O O . GLN A 1 229 ? 52.190 3.486 -79.243 1.00 95.19 229 GLN A O 1
ATOM 1923 N N . ILE A 1 230 ? 51.396 2.064 -77.692 1.00 93.94 230 ILE A N 1
ATOM 1924 C CA . ILE A 1 230 ? 52.249 0.930 -78.079 1.00 93.94 230 ILE A CA 1
ATOM 1925 C C . ILE A 1 230 ? 51.951 0.495 -79.517 1.00 93.94 230 ILE A C 1
ATOM 1927 O O . ILE A 1 230 ? 52.879 0.222 -80.277 1.00 93.94 230 ILE A O 1
ATOM 1931 N N . TYR A 1 231 ? 50.677 0.425 -79.902 1.00 95.06 231 TYR A N 1
ATOM 1932 C CA . TYR A 1 231 ? 50.268 0.055 -81.253 1.00 95.06 231 TYR A CA 1
ATOM 1933 C C . TYR A 1 231 ? 50.778 1.055 -82.298 1.00 95.06 231 TYR A C 1
ATOM 1935 O O . TYR A 1 231 ? 51.404 0.650 -83.277 1.00 95.06 231 TYR A O 1
ATOM 1943 N N . ASN A 1 232 ? 50.604 2.356 -82.052 1.00 94.25 232 ASN A N 1
ATOM 1944 C CA . ASN A 1 232 ? 51.099 3.406 -82.943 1.00 94.25 232 ASN A CA 1
ATOM 1945 C C . ASN A 1 232 ? 52.626 3.356 -83.086 1.00 94.25 232 ASN A C 1
ATOM 1947 O O . ASN A 1 232 ? 53.132 3.397 -84.204 1.00 94.25 232 ASN A O 1
ATOM 1951 N N . MET A 1 233 ? 53.361 3.174 -81.982 1.00 93.94 233 MET A N 1
ATOM 1952 C CA . MET A 1 233 ? 54.819 3.002 -82.025 1.00 93.94 233 MET A CA 1
ATOM 1953 C C . MET A 1 233 ? 55.232 1.766 -82.833 1.00 93.94 233 MET A C 1
ATOM 1955 O O . MET A 1 233 ? 56.198 1.826 -83.588 1.00 93.94 233 MET A O 1
ATOM 1959 N N . LYS A 1 234 ? 54.506 0.645 -82.720 1.00 94.38 234 LYS A N 1
ATOM 1960 C CA . LYS A 1 234 ? 54.767 -0.550 -83.540 1.00 94.38 234 LYS A CA 1
ATOM 1961 C C . LYS A 1 234 ? 54.569 -0.269 -85.030 1.00 94.38 234 LYS A C 1
ATOM 1963 O O . LYS A 1 234 ? 55.424 -0.658 -85.817 1.00 94.38 234 LYS A O 1
ATOM 1968 N N . MET A 1 235 ? 53.500 0.437 -85.403 1.00 93.56 235 MET A N 1
ATOM 1969 C CA . MET A 1 235 ? 53.270 0.842 -86.795 1.00 93.56 235 MET A CA 1
ATOM 1970 C C . MET A 1 235 ? 54.348 1.799 -87.313 1.00 93.56 235 MET A C 1
ATOM 1972 O O . MET A 1 235 ? 54.738 1.713 -88.474 1.00 93.56 235 MET A O 1
ATOM 1976 N N . GLU A 1 236 ? 54.826 2.729 -86.484 1.00 94.31 236 GLU A N 1
ATOM 1977 C CA . GLU A 1 236 ? 55.933 3.623 -86.847 1.00 94.31 236 GLU A CA 1
ATOM 1978 C C . GLU A 1 236 ? 57.236 2.852 -87.066 1.00 94.31 236 GLU A C 1
ATOM 1980 O O . GLU A 1 236 ? 57.929 3.103 -88.049 1.00 94.31 236 GLU A O 1
ATOM 1985 N N . ILE A 1 237 ? 57.544 1.882 -86.199 1.00 93.00 237 ILE A N 1
ATOM 1986 C CA . ILE A 1 237 ? 58.703 0.994 -86.363 1.00 93.00 237 ILE A CA 1
ATOM 1987 C C . ILE A 1 237 ? 58.588 0.188 -87.661 1.00 93.00 237 ILE A C 1
ATOM 1989 O O . ILE A 1 237 ? 59.566 0.082 -88.394 1.00 93.00 237 ILE A O 1
ATOM 1993 N N . GLU A 1 238 ? 57.411 -0.360 -87.965 1.00 94.12 238 GLU A N 1
ATOM 1994 C CA . GLU A 1 238 ? 57.171 -1.114 -89.201 1.00 94.12 238 GLU A CA 1
ATOM 1995 C C . GLU A 1 238 ? 57.371 -0.235 -90.443 1.00 94.12 238 GLU A C 1
ATOM 1997 O O . GLU A 1 238 ? 58.139 -0.599 -91.328 1.00 94.12 238 GLU A O 1
ATOM 2002 N N . LYS A 1 239 ? 56.814 0.983 -90.454 1.00 93.75 239 LYS A N 1
ATOM 2003 C CA . LYS A 1 239 ? 57.049 1.957 -91.535 1.00 93.75 239 LYS A CA 1
ATOM 2004 C C . LYS A 1 239 ? 58.523 2.321 -91.698 1.00 93.75 239 LYS A C 1
ATOM 2006 O O . LYS A 1 239 ? 59.003 2.406 -92.823 1.00 93.75 239 LYS A O 1
ATOM 2011 N N . LEU A 1 240 ? 59.237 2.553 -90.595 1.00 92.62 240 LEU A N 1
ATOM 2012 C CA . LEU A 1 240 ? 60.671 2.850 -90.632 1.00 92.62 240 LEU A CA 1
ATOM 2013 C C . LEU A 1 240 ? 61.477 1.668 -91.179 1.00 92.62 240 LEU A C 1
ATOM 2015 O O . LEU A 1 240 ? 62.440 1.888 -91.909 1.00 92.62 240 LEU A O 1
ATOM 2019 N N . ASN A 1 241 ? 61.083 0.434 -90.857 1.00 93.19 241 ASN A N 1
ATOM 2020 C CA . ASN A 1 241 ? 61.708 -0.764 -91.412 1.00 93.19 241 ASN A CA 1
ATOM 2021 C C . ASN A 1 241 ? 61.456 -0.880 -92.920 1.00 93.19 241 ASN A C 1
ATOM 2023 O O . ASN A 1 241 ? 62.414 -1.098 -93.657 1.00 93.19 241 ASN A O 1
ATOM 2027 N N . ASP A 1 242 ? 60.223 -0.658 -93.385 1.00 93.12 242 ASP A N 1
ATOM 2028 C CA . ASP A 1 242 ? 59.886 -0.659 -94.816 1.00 93.12 242 ASP A CA 1
ATOM 2029 C C . ASP A 1 242 ? 60.662 0.432 -95.579 1.00 93.12 242 ASP A C 1
ATOM 2031 O O . ASP A 1 242 ? 61.193 0.205 -96.670 1.00 93.12 242 ASP A O 1
ATOM 2035 N N . GLU A 1 243 ? 60.758 1.638 -95.007 1.00 93.19 243 GLU A N 1
ATOM 2036 C CA . GLU A 1 243 ? 61.542 2.737 -95.578 1.00 93.19 243 GLU A CA 1
ATOM 2037 C C . GLU A 1 243 ? 63.034 2.408 -95.626 1.00 93.19 243 GLU A C 1
ATOM 2039 O O . GLU A 1 243 ? 63.682 2.680 -96.641 1.00 93.19 243 GLU A O 1
ATOM 2044 N N . HIS A 1 244 ? 63.570 1.815 -94.557 1.00 92.12 244 HIS A N 1
ATOM 2045 C CA . HIS A 1 244 ? 64.954 1.365 -94.492 1.00 92.12 244 HIS A CA 1
ATOM 2046 C C . HIS A 1 244 ? 65.235 0.288 -95.543 1.00 92.12 244 HIS A C 1
ATOM 2048 O O . HIS A 1 244 ? 66.222 0.398 -96.265 1.00 92.12 244 HIS A O 1
ATOM 2054 N N . GLU A 1 245 ? 64.369 -0.719 -95.677 1.00 93.19 245 GLU A N 1
ATOM 2055 C CA . GLU A 1 245 ? 64.497 -1.768 -96.693 1.00 93.19 245 GLU A CA 1
ATOM 2056 C C . GLU A 1 245 ? 64.461 -1.174 -98.107 1.00 93.19 245 GLU A C 1
ATOM 2058 O O . GLU A 1 245 ? 65.322 -1.478 -98.932 1.00 93.19 245 GLU A O 1
ATOM 2063 N N . ARG A 1 246 ? 63.542 -0.239 -98.379 1.00 92.44 246 ARG A N 1
ATOM 2064 C CA . ARG A 1 246 ? 63.481 0.457 -99.673 1.00 92.44 246 ARG A CA 1
ATOM 2065 C C . ARG A 1 246 ? 64.747 1.267 -99.962 1.00 92.44 246 ARG A C 1
ATOM 2067 O O . ARG A 1 246 ? 65.253 1.224 -101.081 1.00 92.44 246 ARG A O 1
ATOM 2074 N N . LEU A 1 247 ? 65.237 2.029 -98.982 1.00 91.12 247 LEU A N 1
ATOM 2075 C CA . LEU A 1 247 ? 66.480 2.803 -99.096 1.00 91.12 247 LEU A CA 1
ATOM 2076 C C . LEU A 1 247 ? 67.688 1.893 -99.312 1.00 91.12 247 LEU A C 1
ATOM 2078 O O . LEU A 1 247 ? 68.571 2.239 -100.089 1.00 91.12 247 LEU A O 1
ATOM 2082 N N . GLN A 1 248 ? 67.717 0.738 -98.649 1.00 92.06 248 GLN A N 1
ATOM 2083 C CA . GLN A 1 248 ? 68.766 -0.258 -98.814 1.00 92.06 248 GLN A CA 1
ATOM 2084 C C . GLN A 1 248 ? 68.759 -0.842 -100.232 1.00 92.06 248 GLN A C 1
ATOM 2086 O O . GLN A 1 248 ? 69.812 -0.896 -100.859 1.00 92.06 248 GLN A O 1
ATOM 2091 N N . ILE A 1 249 ? 67.585 -1.185 -100.777 1.00 91.94 249 ILE A N 1
ATOM 2092 C CA . ILE A 1 249 ? 67.450 -1.645 -102.169 1.00 91.94 249 ILE A CA 1
ATOM 2093 C C . ILE A 1 249 ? 67.936 -0.570 -103.156 1.00 91.94 249 ILE A C 1
ATOM 2095 O O . ILE A 1 249 ? 68.738 -0.878 -104.034 1.00 91.94 249 ILE A O 1
ATOM 2099 N N . ASP A 1 250 ? 67.499 0.687 -103.002 1.00 91.69 250 ASP A N 1
ATOM 2100 C CA . ASP A 1 250 ? 67.920 1.792 -103.881 1.00 91.69 250 ASP A CA 1
ATOM 2101 C C . ASP A 1 250 ? 69.432 2.054 -103.773 1.00 91.69 250 ASP A C 1
ATOM 2103 O O . ASP A 1 250 ? 70.110 2.261 -104.779 1.00 91.69 250 ASP A O 1
ATOM 2107 N N . TYR A 1 251 ? 69.996 1.980 -102.564 1.00 91.88 251 TYR A N 1
ATOM 2108 C CA . TYR A 1 251 ? 71.438 2.086 -102.348 1.00 91.88 251 TYR A CA 1
ATOM 2109 C C . TYR A 1 251 ? 72.209 0.959 -103.049 1.00 91.88 251 TYR A C 1
ATOM 2111 O O . TYR A 1 251 ? 73.211 1.227 -103.719 1.00 91.88 251 TYR A O 1
ATOM 2119 N N . ASP A 1 252 ? 71.740 -0.284 -102.940 1.00 91.75 252 ASP A N 1
ATOM 2120 C CA . ASP A 1 252 ? 72.354 -1.446 -103.586 1.00 91.75 252 ASP A CA 1
ATOM 2121 C C . ASP A 1 252 ? 72.251 -1.364 -105.121 1.00 91.75 252 ASP A C 1
ATOM 2123 O O . ASP A 1 252 ? 73.206 -1.703 -105.826 1.00 91.75 252 ASP A O 1
ATOM 2127 N N . ASP A 1 253 ? 71.125 -0.879 -105.656 1.00 90.94 253 ASP A N 1
ATOM 2128 C CA . ASP A 1 253 ? 70.936 -0.627 -107.090 1.00 90.94 253 ASP A CA 1
ATOM 2129 C C . ASP A 1 253 ? 71.880 0.475 -107.597 1.00 90.94 253 ASP A C 1
ATOM 2131 O O . ASP 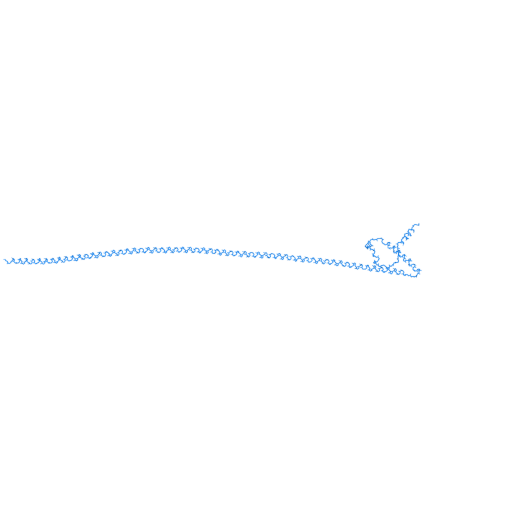A 1 253 ? 72.570 0.286 -108.601 1.00 90.94 253 ASP A O 1
ATOM 2135 N N . ARG A 1 254 ? 71.990 1.604 -106.884 1.00 88.19 254 ARG A N 1
ATOM 2136 C CA . ARG A 1 254 ? 72.927 2.689 -107.229 1.00 88.19 254 ARG A CA 1
ATOM 2137 C C . ARG A 1 254 ? 74.381 2.260 -107.134 1.00 88.19 254 ARG A C 1
ATOM 2139 O O . ARG A 1 254 ? 75.188 2.665 -107.968 1.00 88.19 254 ARG A O 1
ATOM 2146 N N . THR A 1 255 ? 74.718 1.444 -106.141 1.00 89.00 255 THR A N 1
ATOM 2147 C CA . THR A 1 255 ? 76.063 0.878 -106.003 1.00 89.00 255 THR A CA 1
ATOM 2148 C C . THR A 1 255 ? 76.391 0.013 -107.217 1.00 89.00 255 THR A C 1
ATOM 2150 O O . THR A 1 255 ? 77.435 0.224 -107.832 1.00 89.00 255 THR A O 1
ATOM 2153 N N . ARG A 1 256 ? 75.459 -0.849 -107.651 1.00 90.38 256 ARG A N 1
ATOM 2154 C CA . ARG A 1 256 ? 75.589 -1.616 -108.901 1.00 90.38 256 ARG A CA 1
ATOM 2155 C C . ARG A 1 256 ? 75.737 -0.725 -110.137 1.00 90.38 256 ARG A C 1
ATOM 2157 O O . ARG A 1 256 ? 76.637 -0.958 -110.934 1.00 90.38 256 ARG A O 1
ATOM 2164 N N . GLU A 1 257 ? 74.923 0.322 -110.294 1.00 88.31 257 GLU A N 1
ATOM 2165 C CA . GLU A 1 257 ? 75.046 1.259 -111.427 1.00 88.31 257 GLU A CA 1
ATOM 2166 C C . GLU A 1 257 ? 76.414 1.964 -111.467 1.00 88.31 257 GLU A C 1
ATOM 2168 O O . GLU A 1 257 ? 76.993 2.158 -112.540 1.00 88.31 257 GLU A O 1
ATOM 2173 N N . ILE A 1 258 ? 76.940 2.363 -110.305 1.00 87.62 258 ILE A N 1
ATOM 2174 C CA . ILE A 1 258 ? 78.265 2.984 -110.189 1.00 87.62 258 ILE A CA 1
ATOM 2175 C C . ILE A 1 258 ? 79.354 1.973 -110.552 1.00 87.62 258 ILE A C 1
ATOM 2177 O O . ILE A 1 258 ? 80.268 2.321 -111.301 1.00 87.62 258 ILE A O 1
ATOM 2181 N N . GLU A 1 259 ? 79.263 0.741 -110.050 1.00 88.50 259 GLU A N 1
ATOM 2182 C CA . GLU A 1 259 ? 80.180 -0.348 -110.396 1.00 88.50 259 GLU A CA 1
ATOM 2183 C C . GLU A 1 259 ? 80.168 -0.622 -111.906 1.00 88.50 259 GLU A C 1
ATOM 2185 O O . GLU A 1 259 ? 81.231 -0.610 -112.530 1.00 88.50 259 GLU A O 1
ATOM 2190 N N . ASP A 1 260 ? 78.988 -0.742 -112.520 1.00 87.94 260 ASP A N 1
ATOM 2191 C CA . ASP A 1 260 ? 78.816 -0.922 -113.966 1.00 87.94 260 ASP A CA 1
ATOM 2192 C C . ASP A 1 260 ? 79.399 0.252 -114.771 1.00 87.94 260 ASP A C 1
ATOM 2194 O O . ASP A 1 260 ? 80.036 0.055 -115.812 1.00 87.94 260 ASP A O 1
ATOM 2198 N N . TRP A 1 261 ? 79.231 1.492 -114.299 1.00 86.69 261 TRP A N 1
ATOM 2199 C CA . TRP A 1 261 ? 79.806 2.671 -114.950 1.00 86.69 261 TRP A CA 1
ATOM 2200 C C . TRP A 1 261 ? 81.331 2.729 -114.817 1.00 86.69 261 TRP A C 1
ATOM 2202 O O . TRP A 1 261 ? 82.019 3.072 -115.783 1.00 86.69 261 TRP A O 1
ATOM 2212 N N . LEU A 1 262 ? 81.876 2.388 -113.645 1.00 87.06 262 LEU A N 1
ATOM 2213 C CA . LEU A 1 262 ? 83.320 2.286 -113.424 1.00 87.06 262 LEU A CA 1
ATOM 2214 C C . LEU A 1 262 ? 83.928 1.192 -114.315 1.00 87.06 262 LEU A C 1
ATOM 2216 O O . LEU A 1 262 ? 84.967 1.419 -114.939 1.00 87.06 262 LEU A O 1
ATOM 2220 N N . GLU A 1 263 ? 83.250 0.051 -114.440 1.00 87.19 263 GLU A N 1
ATOM 2221 C CA . GLU A 1 263 ? 83.603 -1.062 -115.326 1.00 87.19 263 GLU A CA 1
ATOM 2222 C C . GLU A 1 263 ? 83.571 -0.631 -116.806 1.00 87.19 263 GLU A C 1
ATOM 2224 O O . GLU A 1 263 ? 84.525 -0.873 -117.552 1.00 87.19 263 GLU A O 1
ATOM 2229 N N . TYR A 1 264 ? 82.513 0.067 -117.236 1.00 86.31 264 TYR A N 1
ATOM 2230 C CA . TYR A 1 264 ? 82.394 0.628 -118.585 1.00 86.31 264 TYR A CA 1
ATOM 2231 C C . TYR A 1 264 ? 83.491 1.655 -118.881 1.00 86.31 264 TYR A C 1
ATOM 2233 O O . TYR A 1 264 ? 84.135 1.594 -119.929 1.00 86.31 264 TYR A O 1
ATOM 2241 N N . LYS A 1 265 ? 83.742 2.587 -117.954 1.00 86.19 265 LYS A N 1
ATOM 2242 C CA . LYS A 1 265 ? 84.798 3.593 -118.094 1.00 86.19 265 LYS A CA 1
ATOM 2243 C C . LYS A 1 265 ? 86.167 2.930 -118.228 1.00 86.19 265 LYS A C 1
ATOM 2245 O O . LYS A 1 265 ? 86.933 3.320 -119.104 1.00 86.19 265 LYS A O 1
ATOM 2250 N N . ARG A 1 266 ? 86.445 1.896 -117.426 1.00 84.81 266 ARG A N 1
ATOM 2251 C CA . ARG A 1 266 ? 87.672 1.096 -117.530 1.00 84.81 266 ARG A CA 1
ATOM 2252 C C . ARG A 1 266 ? 87.814 0.461 -118.915 1.00 84.81 266 ARG A C 1
ATOM 2254 O O . ARG A 1 266 ? 88.860 0.620 -119.538 1.00 84.81 266 ARG A O 1
ATOM 2261 N N . LYS A 1 267 ? 86.760 -0.188 -119.427 1.00 84.19 267 LYS A N 1
ATOM 2262 C CA . LYS A 1 267 ? 86.755 -0.783 -120.779 1.00 84.19 267 LYS A CA 1
ATOM 2263 C C . LYS A 1 267 ? 86.980 0.261 -121.872 1.00 84.19 267 LYS A C 1
ATOM 2265 O O . LYS A 1 267 ? 87.784 0.038 -122.770 1.00 84.19 267 LYS A O 1
ATOM 2270 N N . LYS A 1 268 ? 86.335 1.424 -121.774 1.00 82.62 268 LYS A N 1
ATOM 2271 C CA . LYS A 1 268 ? 86.504 2.515 -122.740 1.00 82.62 268 LYS A CA 1
ATOM 2272 C C . LYS A 1 268 ? 87.919 3.100 -122.716 1.00 82.62 268 LYS A C 1
ATOM 2274 O O . LYS A 1 268 ? 88.489 3.359 -123.769 1.00 82.62 268 LYS A O 1
ATOM 2279 N N . GLU A 1 269 ? 88.510 3.280 -121.535 1.00 81.12 269 GLU A N 1
ATOM 2280 C CA . GLU A 1 269 ? 89.910 3.704 -121.412 1.00 81.12 269 GLU A CA 1
ATOM 2281 C C . GLU A 1 269 ? 90.878 2.660 -121.996 1.00 81.12 269 GLU A C 1
ATOM 2283 O O . GLU A 1 269 ? 91.889 3.029 -122.596 1.00 81.12 269 GLU A O 1
ATOM 2288 N N . GLU A 1 270 ? 90.593 1.363 -121.848 1.00 81.94 270 GLU A N 1
ATOM 2289 C CA . GLU A 1 270 ? 91.358 0.288 -122.496 1.00 81.94 270 GLU A CA 1
ATOM 2290 C C . GLU A 1 270 ? 91.218 0.319 -124.025 1.00 81.94 270 GLU A C 1
ATOM 2292 O O . GLU A 1 270 ? 92.227 0.218 -124.726 1.00 81.94 270 GLU A O 1
ATOM 2297 N N . GLU A 1 271 ? 90.008 0.527 -124.549 1.00 79.69 271 GLU A N 1
ATOM 2298 C CA . GLU A 1 271 ? 89.742 0.681 -125.984 1.00 79.69 271 GLU A CA 1
ATOM 2299 C C . GLU A 1 271 ? 90.426 1.920 -126.572 1.00 79.69 271 GLU A C 1
ATOM 2301 O O . GLU A 1 271 ? 91.077 1.822 -127.611 1.00 79.69 271 GLU A O 1
ATOM 2306 N N . GLU A 1 272 ? 90.349 3.074 -125.905 1.00 78.19 272 GLU A N 1
ATOM 2307 C CA . GLU A 1 272 ? 91.032 4.302 -126.329 1.00 78.19 272 GLU A CA 1
ATOM 2308 C C . GLU A 1 272 ? 92.557 4.136 -126.302 1.00 78.19 272 GLU A C 1
ATOM 2310 O O . GLU A 1 272 ? 93.236 4.580 -127.230 1.00 78.19 272 GLU A O 1
ATOM 2315 N N . LYS A 1 273 ? 93.114 3.440 -125.299 1.00 77.81 273 LYS A N 1
ATOM 2316 C CA . LYS A 1 273 ? 94.544 3.083 -125.271 1.00 77.81 273 LYS A CA 1
ATOM 2317 C C . LYS A 1 273 ? 94.917 2.161 -126.428 1.00 77.81 273 LYS A C 1
ATOM 2319 O O . LYS A 1 273 ? 95.953 2.378 -127.053 1.00 77.81 273 LYS A O 1
ATOM 2324 N N . LEU A 1 274 ? 94.087 1.164 -126.736 1.00 75.88 274 LEU A N 1
ATOM 2325 C CA . LEU A 1 274 ? 94.259 0.275 -127.889 1.00 75.88 274 LEU A CA 1
ATOM 2326 C C . LEU A 1 274 ? 94.230 1.056 -129.206 1.00 75.88 274 LEU A C 1
ATOM 2328 O O . LEU A 1 274 ? 95.099 0.861 -130.055 1.00 75.88 274 LEU A O 1
ATOM 2332 N N . LEU A 1 275 ? 93.279 1.977 -129.354 1.00 74.81 275 LEU A N 1
ATOM 2333 C CA . LEU A 1 275 ? 93.131 2.824 -130.533 1.00 74.81 275 LEU A CA 1
ATOM 2334 C C . LEU A 1 275 ? 94.306 3.804 -130.674 1.00 74.81 275 LEU A C 1
ATOM 2336 O O . LEU A 1 275 ? 94.826 3.991 -131.774 1.00 74.81 275 LEU A O 1
ATOM 2340 N N . MET A 1 276 ? 94.780 4.392 -129.571 1.00 73.50 276 MET A N 1
ATOM 2341 C CA . MET A 1 276 ? 96.011 5.189 -129.549 1.00 73.50 276 MET A CA 1
ATOM 2342 C C . MET A 1 276 ? 97.229 4.353 -129.942 1.00 73.50 276 MET A C 1
ATOM 2344 O O . MET A 1 276 ? 98.064 4.816 -130.714 1.00 73.50 276 MET A O 1
ATOM 2348 N N . LEU A 1 277 ? 97.328 3.107 -129.473 1.00 74.00 277 LEU A N 1
ATOM 2349 C CA . LEU A 1 277 ? 98.406 2.204 -129.876 1.00 74.00 277 LEU A CA 1
ATOM 2350 C C . LEU A 1 277 ? 98.351 1.896 -131.378 1.00 74.00 277 LEU A C 1
ATOM 2352 O O . LEU A 1 277 ? 99.384 1.913 -132.044 1.00 74.00 277 LEU A O 1
ATOM 2356 N N . GLN A 1 278 ? 97.156 1.638 -131.919 1.00 72.38 278 GLN A N 1
ATOM 2357 C CA . GLN A 1 278 ? 96.941 1.368 -133.342 1.00 72.38 278 GLN A CA 1
ATOM 2358 C C . GLN A 1 278 ? 97.232 2.594 -134.213 1.00 72.38 278 GLN A C 1
ATOM 2360 O O . GLN A 1 278 ? 97.897 2.469 -135.237 1.00 72.38 278 GLN A O 1
ATOM 2365 N N . THR A 1 279 ? 96.781 3.782 -133.806 1.00 68.06 279 THR A N 1
ATOM 2366 C CA . THR A 1 279 ? 97.057 5.041 -134.517 1.00 68.06 279 THR A CA 1
ATOM 2367 C C . THR A 1 279 ? 98.528 5.432 -134.429 1.00 68.06 279 THR A C 1
ATOM 2369 O O . THR A 1 279 ? 99.098 5.841 -135.438 1.00 68.06 279 THR A O 1
ATOM 2372 N N . TRP A 1 280 ? 99.188 5.221 -133.287 1.00 68.00 280 TRP A N 1
ATOM 2373 C CA . TRP A 1 280 ? 100.635 5.391 -133.161 1.00 68.00 280 TRP A CA 1
ATOM 2374 C C . TRP A 1 280 ? 101.404 4.396 -134.039 1.00 68.00 280 TRP A C 1
ATOM 2376 O O . TRP A 1 280 ? 102.325 4.794 -134.750 1.00 68.00 280 TRP A O 1
ATOM 2386 N N . ALA A 1 281 ? 101.005 3.119 -134.058 1.00 67.31 281 ALA A N 1
ATOM 2387 C CA . ALA A 1 281 ? 101.596 2.112 -134.939 1.00 67.31 281 ALA A CA 1
ATOM 2388 C C . ALA A 1 281 ? 101.389 2.455 -136.427 1.00 67.31 281 ALA A C 1
ATOM 2390 O O . ALA A 1 281 ? 102.326 2.334 -137.215 1.00 67.31 281 ALA A O 1
ATOM 2391 N N . ALA A 1 282 ? 100.207 2.949 -136.809 1.00 60.94 282 ALA A N 1
ATOM 2392 C CA . ALA A 1 282 ? 99.911 3.406 -138.166 1.00 60.94 282 ALA A CA 1
ATOM 2393 C C . ALA A 1 282 ? 100.728 4.653 -138.558 1.00 60.94 282 ALA A C 1
ATOM 2395 O O . ALA A 1 282 ? 101.280 4.695 -139.657 1.00 60.94 282 ALA A O 1
ATOM 2396 N N . MET A 1 283 ? 100.883 5.627 -137.651 1.00 59.41 283 MET A N 1
ATOM 2397 C CA . MET A 1 283 ? 101.774 6.781 -137.847 1.00 59.41 283 MET A CA 1
ATOM 2398 C C . MET A 1 283 ? 103.234 6.347 -138.006 1.00 59.41 283 MET A C 1
ATOM 2400 O O . MET A 1 283 ? 103.943 6.875 -138.859 1.00 59.41 283 MET A O 1
ATOM 2404 N N . LYS A 1 284 ? 103.685 5.353 -137.234 1.00 60.38 284 LYS A N 1
ATOM 2405 C CA . LYS A 1 284 ? 105.058 4.841 -137.305 1.00 60.38 284 LYS A CA 1
ATOM 2406 C C . LYS A 1 284 ? 105.364 4.143 -138.636 1.00 60.38 284 LYS A C 1
ATOM 2408 O O . LYS A 1 284 ? 106.490 4.223 -139.105 1.00 60.38 284 LYS A O 1
ATOM 2413 N N . ILE A 1 285 ? 104.365 3.536 -139.283 1.00 56.69 285 ILE A N 1
ATOM 2414 C CA . ILE A 1 285 ? 104.494 2.928 -140.621 1.00 56.69 285 ILE A CA 1
ATOM 2415 C C . ILE A 1 285 ? 104.584 3.990 -141.740 1.00 56.69 285 ILE A C 1
ATOM 2417 O O . ILE A 1 285 ? 105.168 3.721 -142.786 1.00 56.69 285 ILE A O 1
ATOM 2421 N N . GLN A 1 286 ? 104.059 5.206 -141.538 1.00 53.09 286 GLN A N 1
ATOM 2422 C CA . GLN A 1 286 ? 104.125 6.297 -142.526 1.00 53.09 286 GLN A CA 1
ATOM 2423 C C . GLN A 1 286 ? 105.422 7.126 -142.485 1.00 53.09 286 GLN A C 1
ATOM 2425 O O . GLN A 1 286 ? 105.656 7.895 -143.410 1.00 53.09 286 GLN A O 1
ATOM 2430 N N . VAL A 1 287 ? 106.264 6.971 -141.456 1.00 53.28 287 VAL A N 1
ATOM 2431 C CA . VAL A 1 287 ? 107.523 7.731 -141.293 1.00 53.28 287 VAL A CA 1
ATOM 2432 C C . VAL A 1 287 ? 108.755 6.983 -141.853 1.00 53.28 287 VAL A C 1
ATOM 2434 O O . VAL A 1 287 ? 109.827 7.569 -141.931 1.00 53.28 287 VAL A O 1
ATOM 2437 N N . ASP A 1 288 ? 108.601 5.740 -142.331 1.00 44.69 288 ASP A N 1
ATOM 2438 C CA . ASP A 1 288 ? 109.680 4.912 -142.921 1.00 44.69 288 ASP A CA 1
ATOM 2439 C C . ASP A 1 288 ? 109.565 4.718 -144.460 1.00 44.69 288 ASP A C 1
ATOM 2441 O O . ASP A 1 288 ? 109.953 3.688 -145.020 1.00 44.69 288 ASP A O 1
ATOM 2445 N N . ARG A 1 289 ? 109.048 5.723 -145.180 1.00 40.31 289 ARG A N 1
ATOM 2446 C CA . ARG A 1 289 ? 109.191 5.875 -146.644 1.00 40.31 289 ARG A CA 1
ATOM 2447 C C . ARG A 1 289 ? 109.590 7.297 -146.999 1.00 40.31 289 ARG A C 1
ATOM 2449 O O . ARG A 1 289 ? 110.376 7.431 -147.962 1.00 40.31 289 ARG A O 1
#

Organism: Tenebrio molitor (NCBI:txid7067)

Secondary structure (DSSP, 8-state):
--HHHHHHHHHHHHGGG----------HHHHHTT----SHHHHS-TTSHHHHHHHHHHHHHHHHHHHHHHHHHHS--HHHHHHHHHHHHHHHHHHHHHHHHHHHHHHHHHHHHHHHHHHHHHHHHHHHHHHHHHHHHHHHHHHHHHHHHHHHHHHHHHHHHHHHHHHHHHHHHHHHHHHHHHHHHHHHHHHHHHHHHHHHHHHHHHHHHHHHHHHHHHHHHHHHHHHHHHHHHHHHHHHHHHHHHHHHHHHHHHHHHHHHHHHHHHHHHHHHHHHHHHHHHHHHHHS--

InterPro domains:
  IPR042618 Dynein regulatory complex protein 9 [PTHR14871] (47-286)